Protein AF-0000000084750811 (afdb_homodimer)

Solvent-accessible surface area (backbone atoms only — not comparable to full-atom values): 17804 Å² total; per-residue (Å²): 134,50,64,32,38,51,96,90,38,80,40,72,39,48,54,46,79,74,42,84,57,62,50,62,72,68,43,60,33,30,31,42,80,72,42,81,44,75,41,81,66,41,96,40,40,32,35,38,38,32,30,53,59,82,83,44,79,67,36,59,61,52,48,53,55,49,52,56,48,47,69,74,40,68,76,34,37,36,36,38,37,30,52,51,59,30,69,59,37,34,60,56,48,70,76,52,82,58,84,49,54,48,48,36,14,40,51,35,72,39,59,56,44,48,74,47,21,40,44,30,66,86,68,41,30,32,49,40,33,36,37,29,33,38,55,82,32,27,66,78,44,76,48,76,39,45,46,66,88,54,70,77,61,58,66,61,50,49,57,53,53,74,74,101,134,49,63,32,38,51,96,90,36,79,40,73,40,46,54,47,78,73,43,84,58,64,50,62,71,68,44,62,33,32,31,44,80,70,41,80,43,76,41,82,67,40,96,41,38,32,38,39,39,33,31,52,59,81,83,45,78,67,37,60,60,52,48,52,53,49,51,56,50,48,70,74,38,68,77,35,37,36,36,39,36,32,53,51,58,28,69,59,37,33,60,57,48,72,78,53,84,56,84,48,54,49,50,39,16,40,53,34,72,40,58,57,44,49,75,48,22,40,44,30,67,86,68,40,30,32,50,39,34,37,36,29,32,37,56,82,31,26,66,79,45,74,47,75,40,45,44,67,89,54,70,78,61,58,66,62,49,50,56,52,53,73,73,103

pLDDT: mean 90.33, std 10.34, range [50.16, 98.75]

Foldseek 3Di:
DDWAADPNDTFDWDALVVPPCQFQQKDWWAFLVRDIDIDHFDPFKEKEWEAADCPDPCNVVVVVLVLVLCVVVVRYAYEYEKLDDSPRQNVNCVVPDRPSYGYIYPNPPCVRVVVSGQAGPVVSIGFGKMWIAGRRRGTPDIDGDRYNPDDYPSVVVSVVSVVD/DDWFADPNDTFDWDALVVPPCQFQQKDWWAFLVRDIDIDHFDPFKEKEWEAADCPDPCNVVVVVLVLVLCVVVVRYAYEYEKLDDSPRQNVNCVVPDRPSYGYIYPNVPCVRVVVSGQAGPVVSIGFTKMWIAGRRRGTDDIDGDRYNPDDYPSVVVSVVSVVD

InterPro domains:
  IPR036249 Thioredoxin-like superfamily [SSF52833] (1-156)

Nearest PDB structures (foldseek):
  1psq-assembly1_B  TM=8.790E-01  e=5.800E-12  Streptococcus pneumoniae
  2yzh-assembly1_D  TM=8.433E-01  e=5.800E-12  Aquifex aeolicus VF5
  2jsz-assembly1_A  TM=8.516E-01  e=7.906E-12  unclassified
  3p7x-assembly1_A  TM=8.384E-01  e=7.820E-11  Staphylococcus aureus subsp. aureus NCTC 8325
  4xih-assembly1_B-2  TM=7.742E-01  e=2.809E-08  Mycobacterium tuberculosis CCDC5079

Organism: Mycoplasma mobile (strain ATCC 43663 / 163K / NCTC 11711) (NCBI:txid267748)

Radius of gyration: 21.39 Å; Cα contacts (8 Å, |Δi|>4): 651; chains: 2; bounding box: 41×64×50 Å

Structure (mmCIF, N/CA/C/O backbone):
data_AF-0000000084750811-model_v1
#
loop_
_entity.id
_entity.type
_entity.pdbx_description
1 polymer Peroxiredoxin
#
loop_
_atom_site.group_PDB
_atom_site.id
_atom_site.type_symbol
_atom_site.label_atom_id
_atom_site.label_alt_id
_atom_site.label_comp_id
_atom_site.label_asym_id
_atom_site.label_entity_id
_atom_site.label_seq_id
_atom_site.pdbx_PDB_ins_code
_atom_site.Cartn_x
_atom_site.Cartn_y
_atom_site.Cartn_z
_atom_site.occupancy
_atom_site.B_iso_or_equiv
_atom_site.auth_seq_id
_atom_site.auth_comp_id
_atom_site.auth_asym_id
_atom_site.auth_atom_id
_atom_site.pdbx_PDB_model_num
ATOM 1 N N . MET A 1 1 ? 11.031 25.266 -10.445 1 54.16 1 MET A N 1
ATOM 2 C CA . MET A 1 1 ? 10.547 23.906 -10.164 1 54.16 1 MET A CA 1
ATOM 3 C C . MET A 1 1 ? 11.188 23.359 -8.891 1 54.16 1 MET A C 1
ATOM 5 O O . MET A 1 1 ? 12.406 23.438 -8.719 1 54.16 1 MET A O 1
ATOM 9 N N . ASN A 1 2 ? 10.398 23.078 -7.809 1 74.75 2 ASN A N 1
ATOM 10 C CA . ASN A 1 2 ? 10.977 22.625 -6.547 1 74.75 2 ASN A CA 1
ATOM 11 C C . ASN A 1 2 ? 11.25 21.125 -6.559 1 74.75 2 ASN A C 1
ATOM 13 O O . ASN A 1 2 ? 10.523 20.359 -7.203 1 74.75 2 ASN A O 1
ATOM 17 N N . GLN A 1 3 ? 12.484 20.891 -6.164 1 79.19 3 GLN A N 1
ATOM 18 C CA . GLN A 1 3 ? 12.891 19.484 -6.199 1 79.19 3 GLN A CA 1
ATOM 19 C C . GLN A 1 3 ? 13.203 18.969 -4.797 1 79.19 3 G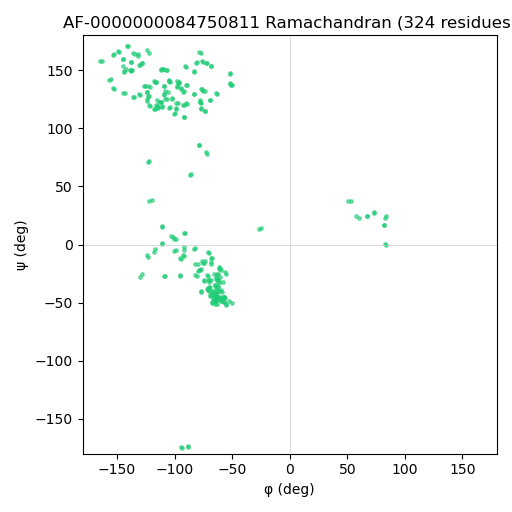LN A C 1
ATOM 21 O O . GLN A 1 3 ? 13.672 19.719 -3.941 1 79.19 3 GLN A O 1
ATOM 26 N N . VAL A 1 4 ? 12.75 17.688 -4.594 1 81.69 4 VAL A N 1
ATOM 27 C CA . VAL A 1 4 ? 13.148 16.969 -3.385 1 81.69 4 VAL A CA 1
ATOM 28 C C . VAL A 1 4 ? 14.117 15.844 -3.746 1 81.69 4 VAL A C 1
ATOM 30 O O . VAL A 1 4 ? 14.133 15.375 -4.887 1 81.69 4 VAL A O 1
ATOM 33 N N . ILE A 1 5 ? 14.938 15.562 -2.787 1 79.44 5 ILE A N 1
ATOM 34 C CA . ILE A 1 5 ? 15.906 14.492 -3.006 1 79.44 5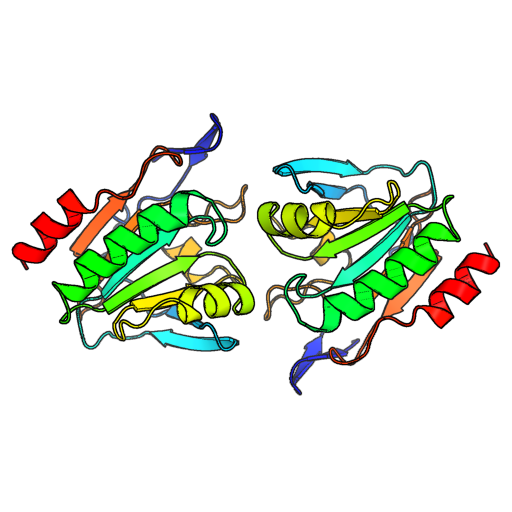 ILE A CA 1
ATOM 35 C C . ILE A 1 5 ? 15.469 13.242 -2.234 1 79.44 5 ILE A C 1
ATOM 37 O O . ILE A 1 5 ? 15.289 13.289 -1.016 1 79.44 5 ILE A O 1
ATOM 41 N N . LEU A 1 6 ? 15.227 12.242 -3.031 1 76 6 LEU A N 1
ATOM 42 C CA . LEU A 1 6 ? 14.891 10.953 -2.43 1 76 6 LEU A CA 1
ATOM 43 C C . LEU A 1 6 ? 15.844 9.867 -2.906 1 76 6 LEU A C 1
ATOM 45 O O . LEU A 1 6 ? 15.984 9.641 -4.113 1 76 6 LEU A O 1
ATOM 49 N N . PHE A 1 7 ? 16.516 9.18 -2.01 1 70.81 7 PHE A N 1
ATOM 50 C CA . PHE A 1 7 ? 17.469 8.133 -2.328 1 70.81 7 PHE A CA 1
ATOM 51 C C . PHE A 1 7 ? 18.516 8.641 -3.322 1 70.81 7 PHE A C 1
ATOM 53 O O . PHE A 1 7 ? 18.812 7.965 -4.316 1 70.81 7 PHE A O 1
ATOM 60 N N . GLY A 1 8 ? 18.906 9.859 -3.18 1 74.25 8 GLY A N 1
ATOM 61 C CA . GLY A 1 8 ? 19.969 10.43 -3.994 1 74.25 8 GLY A CA 1
ATOM 62 C C . GLY A 1 8 ? 19.484 10.945 -5.336 1 74.25 8 GLY A C 1
ATOM 63 O O . GLY A 1 8 ? 20.266 11.445 -6.141 1 74.25 8 GLY A O 1
ATOM 64 N N . LYS A 1 9 ? 18.203 10.789 -5.551 1 82.75 9 LYS A N 1
ATOM 65 C CA . LYS A 1 9 ? 17.625 11.266 -6.801 1 82.75 9 LYS A CA 1
ATOM 66 C C . LYS A 1 9 ? 16.688 12.445 -6.555 1 82.75 9 LYS A C 1
ATOM 68 O O . LYS A 1 9 ? 16.047 12.531 -5.508 1 82.75 9 LYS A O 1
ATOM 73 N N . GLU A 1 10 ? 16.609 13.336 -7.609 1 84.75 10 GLU A N 1
ATOM 74 C CA . GLU A 1 10 ? 15.758 14.523 -7.516 1 84.75 10 GLU A CA 1
ATOM 75 C C . GLU A 1 10 ? 14.383 14.258 -8.117 1 84.75 10 GLU A C 1
ATOM 77 O O . GLU A 1 10 ? 14.266 13.617 -9.156 1 84.75 10 GLU A O 1
ATOM 82 N N . TYR A 1 11 ? 13.43 14.672 -7.406 1 83 11 TYR A N 1
ATOM 83 C CA . TYR A 1 11 ? 12.055 14.594 -7.871 1 83 11 TYR A CA 1
ATOM 84 C C . TYR A 1 11 ? 11.375 15.953 -7.812 1 83 11 TYR A C 1
ATOM 86 O O . TYR A 1 11 ? 11.531 16.688 -6.836 1 83 11 TYR A O 1
ATOM 94 N N . ASP A 1 12 ? 10.664 16.188 -8.906 1 78.12 12 ASP A N 1
ATOM 95 C CA . ASP A 1 12 ? 9.922 17.453 -8.938 1 78.12 12 ASP A CA 1
ATOM 96 C C . ASP A 1 12 ? 8.664 17.359 -8.07 1 78.12 12 ASP A C 1
ATOM 98 O O . ASP A 1 12 ? 8.016 16.312 -8.008 1 78.12 12 ASP A O 1
ATOM 102 N N . PHE A 1 13 ? 8.508 18.391 -7.297 1 74.69 13 PHE A N 1
ATOM 103 C CA . PHE A 1 13 ? 7.234 18.516 -6.602 1 74.69 13 PHE A CA 1
ATOM 104 C C . PHE A 1 13 ? 6.637 19.891 -6.789 1 74.69 13 PHE A C 1
ATOM 106 O O . PHE A 1 13 ? 7.312 20.812 -7.262 1 74.69 13 PHE A O 1
ATOM 113 N N . VAL A 1 14 ? 5.359 19.938 -6.672 1 66.38 14 VAL A N 1
ATOM 114 C CA . VAL A 1 14 ? 4.684 21.234 -6.789 1 66.38 14 VAL A CA 1
ATOM 115 C C . VAL A 1 14 ? 4.59 21.891 -5.418 1 66.38 14 VAL A C 1
ATOM 117 O O . VAL A 1 14 ? 4.148 21.266 -4.449 1 66.38 14 VAL A O 1
ATOM 120 N N . ASN A 1 15 ? 5.137 23.016 -5.344 1 63.72 15 ASN A N 1
ATOM 121 C CA . ASN A 1 15 ? 5.078 23.812 -4.121 1 63.72 15 ASN A CA 1
ATOM 122 C C . ASN A 1 15 ? 3.697 24.422 -3.92 1 63.72 15 ASN A C 1
ATOM 124 O O . ASN A 1 15 ? 3.217 25.172 -4.773 1 63.72 15 ASN A O 1
ATOM 128 N N . LEU A 1 16 ? 3.066 24 -2.9 1 60.62 16 LEU A N 1
ATOM 129 C CA . LEU A 1 16 ? 1.718 24.484 -2.627 1 60.62 16 LEU A CA 1
ATOM 130 C C . LEU A 1 16 ? 1.706 26 -2.475 1 60.62 16 LEU A C 1
ATOM 132 O O . LEU A 1 16 ? 0.742 26.672 -2.871 1 60.62 16 LEU A O 1
ATOM 136 N N . PHE A 1 17 ? 2.652 26.469 -1.853 1 57.47 17 PHE A N 1
ATOM 137 C CA . PHE A 1 17 ? 2.672 27.906 -1.602 1 57.47 17 PHE A CA 1
ATOM 138 C C . PHE A 1 17 ? 3.027 28.672 -2.871 1 57.47 17 PHE A C 1
ATOM 140 O O . PHE A 1 17 ? 2.75 29.859 -2.979 1 57.47 17 PHE A O 1
ATOM 147 N N . ASP A 1 18 ? 3.764 28.031 -3.598 1 56.12 18 ASP A N 1
ATOM 148 C CA . ASP A 1 18 ? 4.047 28.797 -4.805 1 56.12 18 ASP A CA 1
ATOM 149 C C . ASP A 1 18 ? 2.781 29 -5.637 1 56.12 18 ASP A C 1
ATOM 151 O O . ASP A 1 18 ? 2.65 30 -6.34 1 56.12 18 ASP A O 1
ATOM 155 N N . GLN A 1 19 ? 2.072 27.859 -5.637 1 51.09 19 GLN A N 1
ATOM 156 C CA . GLN A 1 19 ? 0.904 28.109 -6.473 1 51.09 19 GLN A CA 1
ATOM 157 C C . GLN A 1 19 ? -0.122 28.969 -5.734 1 51.09 19 GLN A C 1
ATOM 159 O O . GLN A 1 19 ? -0.129 29.016 -4.504 1 51.09 19 GLN A O 1
ATOM 164 N N . ALA A 1 20 ? -0.611 29.984 -6.371 1 50.31 20 ALA A N 1
ATOM 165 C CA . ALA A 1 20 ? -1.764 30.844 -6.078 1 50.31 20 ALA A CA 1
ATOM 166 C C . ALA A 1 20 ? -2.799 30.094 -5.242 1 50.31 20 ALA A C 1
ATOM 168 O O . ALA A 1 20 ? -3.955 30.516 -5.156 1 50.31 20 ALA A O 1
ATOM 169 N N . ILE A 1 21 ? -2.439 28.922 -4.664 1 55.53 21 ILE A N 1
ATOM 170 C CA . ILE A 1 21 ? -3.516 28.25 -3.941 1 55.53 21 ILE A CA 1
ATOM 171 C C . ILE A 1 21 ? -3.814 29 -2.645 1 55.53 21 ILE A C 1
ATOM 173 O O . ILE A 1 21 ? -3.014 28.969 -1.706 1 55.53 21 ILE A O 1
ATOM 177 N N . LYS A 1 22 ? -4.551 30.062 -2.834 1 60.38 22 LYS A N 1
ATOM 178 C CA . LYS A 1 22 ? -4.992 30.891 -1.709 1 60.38 22 LYS A CA 1
ATOM 179 C C . LYS A 1 22 ? -5.855 30.078 -0.745 1 60.38 22 LYS A C 1
ATOM 181 O O . LYS A 1 22 ? -5.723 30.203 0.474 1 60.38 22 LYS A O 1
ATOM 186 N N . THR A 1 23 ? -6.559 29.172 -1.285 1 80.44 23 THR A N 1
ATOM 187 C CA . THR A 1 23 ? -7.496 28.406 -0.47 1 80.44 23 THR A CA 1
ATOM 188 C C . THR A 1 23 ? -7.539 26.953 -0.917 1 80.44 23 THR A C 1
ATOM 190 O O . THR A 1 23 ? -7.449 26.656 -2.111 1 80.44 23 THR A O 1
ATOM 193 N N . ILE A 1 24 ? -7.406 26.062 0.038 1 87.31 24 ILE A N 1
ATOM 194 C CA . ILE A 1 24 ? -7.57 24.625 -0.224 1 87.31 24 ILE A CA 1
ATOM 195 C C . ILE A 1 24 ? -9.039 24.328 -0.525 1 87.31 24 ILE A C 1
ATOM 197 O O . ILE A 1 24 ? -9.93 24.766 0.201 1 87.31 24 ILE A O 1
ATOM 201 N N . LYS A 1 25 ? -9.289 23.734 -1.639 1 89.31 25 LYS A N 1
ATOM 202 C CA . LYS A 1 25 ? -10.641 23.297 -1.949 1 89.31 25 LYS A CA 1
ATOM 203 C C . LYS A 1 25 ? -11.062 22.141 -1.04 1 89.31 25 LYS A C 1
ATOM 205 O O . LYS A 1 25 ? -10.211 21.406 -0.528 1 89.31 25 LYS A O 1
ATOM 210 N N . PRO A 1 26 ? -12.336 22.047 -0.866 1 93.44 26 PRO A N 1
ATOM 211 C CA . PRO A 1 26 ? -12.789 20.875 -0.112 1 93.44 26 PRO A CA 1
ATOM 212 C C . PRO A 1 26 ? -12.234 19.562 -0.667 1 93.44 26 PRO A C 1
ATOM 214 O O . PRO A 1 26 ? -12.07 19.422 -1.881 1 93.44 26 PRO A O 1
ATOM 217 N N . PHE A 1 27 ? -12.016 18.625 0.272 1 94.56 27 PHE A N 1
ATOM 218 C CA . PHE A 1 27 ? -11.398 17.359 -0.134 1 94.56 27 PHE A CA 1
ATOM 219 C C . PHE A 1 27 ? -11.883 16.219 0.743 1 94.56 27 PHE A C 1
ATOM 221 O O . PHE A 1 27 ? -12.562 16.438 1.749 1 94.56 27 PHE A O 1
ATOM 228 N N . THR A 1 28 ? -11.594 15.023 0.265 1 95.62 28 THR A N 1
ATOM 229 C CA . THR A 1 28 ? -11.977 13.805 0.976 1 95.62 28 THR A CA 1
ATOM 230 C C . THR A 1 28 ? -10.75 12.945 1.267 1 95.62 28 THR A C 1
ATOM 232 O O . THR A 1 28 ? -9.867 12.805 0.415 1 95.62 28 THR A O 1
ATOM 235 N N . LEU A 1 29 ? -10.695 12.422 2.48 1 97.12 29 LEU A N 1
ATOM 236 C CA . LEU A 1 29 ? -9.672 11.469 2.895 1 97.12 29 LEU A CA 1
ATOM 237 C C . LEU A 1 29 ? -10.297 10.188 3.428 1 97.12 29 LEU A C 1
ATOM 239 O O . LEU A 1 29 ? -11.508 10.125 3.633 1 97.12 29 LEU A O 1
ATOM 243 N N . ILE A 1 30 ? -9.453 9.188 3.582 1 96.25 30 ILE A N 1
ATOM 244 C CA . ILE A 1 30 ? -9.852 7.922 4.191 1 96.25 30 ILE A CA 1
ATOM 245 C C . ILE A 1 30 ? -9.227 7.801 5.582 1 96.25 30 ILE A C 1
ATOM 247 O O . ILE A 1 30 ? -8.047 8.102 5.77 1 96.25 30 ILE A O 1
ATOM 251 N N . ASP A 1 31 ? -10.086 7.426 6.551 1 97 31 ASP A N 1
ATOM 252 C CA . ASP A 1 31 ? -9.555 7.316 7.91 1 97 31 ASP A CA 1
ATOM 253 C C . ASP A 1 31 ? -9.141 5.883 8.219 1 97 31 ASP A C 1
ATOM 255 O O . ASP A 1 31 ? -9.109 5.027 7.332 1 97 31 ASP A O 1
ATOM 259 N N . SER A 1 32 ? -8.75 5.641 9.461 1 96.5 32 SER A N 1
ATOM 260 C CA . SER A 1 32 ? -8.188 4.367 9.898 1 96.5 32 SER A CA 1
ATOM 261 C C . SER A 1 32 ? -9.242 3.271 9.922 1 96.5 32 SER A C 1
ATOM 263 O O . SER A 1 32 ? -8.922 2.094 10.094 1 96.5 32 SER A O 1
ATOM 265 N N . LYS A 1 33 ? -10.508 3.629 9.711 1 94.25 33 LYS A N 1
ATOM 266 C CA . LYS A 1 33 ? -11.609 2.67 9.719 1 94.25 33 LYS A CA 1
ATOM 267 C C . LYS A 1 33 ? -12.188 2.477 8.32 1 94.25 33 LYS A C 1
ATOM 269 O O . LYS A 1 33 ? -13.32 2.029 8.172 1 94.25 33 LYS A O 1
ATOM 274 N N . PHE A 1 3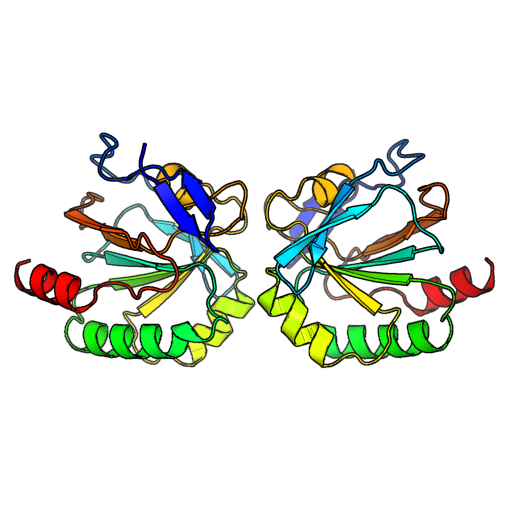4 ? -11.5 2.891 7.285 1 91.56 34 PHE A N 1
ATOM 275 C CA . PHE A 1 34 ? -11.898 2.771 5.887 1 91.56 34 PHE A CA 1
ATOM 276 C C . PHE A 1 34 ? -13.117 3.645 5.594 1 91.56 34 PHE A C 1
ATOM 278 O O . PHE A 1 34 ? -13.898 3.346 4.688 1 91.56 34 PHE A O 1
ATOM 285 N N . GLN A 1 35 ? -13.258 4.691 6.426 1 93.5 35 GLN A N 1
ATOM 286 C CA . GLN A 1 35 ? -14.344 5.629 6.172 1 93.5 35 GLN A CA 1
ATOM 287 C C . GLN A 1 35 ? -13.852 6.855 5.41 1 93.5 35 GLN A C 1
ATOM 289 O O . GLN A 1 35 ? -12.781 7.391 5.711 1 93.5 35 GLN A O 1
ATOM 294 N N . PHE A 1 36 ? -14.633 7.23 4.402 1 92.94 36 PHE A N 1
ATOM 295 C CA . PHE A 1 36 ? -14.367 8.469 3.684 1 92.94 36 PHE A CA 1
ATOM 296 C C . PHE A 1 36 ? -14.836 9.672 4.492 1 92.94 36 PHE A C 1
ATOM 298 O O . PHE A 1 36 ? -15.984 9.727 4.934 1 92.94 36 PHE A O 1
ATOM 305 N N . LYS A 1 37 ? -13.922 10.562 4.777 1 95.19 37 LYS A N 1
ATOM 306 C CA . LYS A 1 37 ? -14.211 11.805 5.488 1 95.19 37 LYS A CA 1
ATOM 307 C C . LYS A 1 37 ? -14 13.016 4.586 1 95.19 37 LYS A C 1
ATOM 309 O O . LYS A 1 37 ? -12.922 13.195 4.016 1 95.19 37 LYS A O 1
ATOM 314 N N . SER A 1 38 ? -15.062 13.75 4.473 1 95 38 SER A N 1
ATOM 315 C CA . SER A 1 38 ? -14.977 14.977 3.688 1 95 38 SER A CA 1
ATOM 316 C C . SER A 1 38 ? -14.711 16.188 4.578 1 95 38 SER A C 1
ATOM 318 O O . SER A 1 38 ? -15.281 16.297 5.664 1 95 38 SER A O 1
ATOM 320 N N . PHE A 1 39 ? -13.883 17.031 4.07 1 94.31 39 PHE A N 1
ATOM 321 C CA . PHE A 1 39 ? -13.539 18.266 4.781 1 94.31 39 PHE A CA 1
ATOM 322 C C . PHE A 1 39 ? -13.875 19.484 3.939 1 94.31 39 PHE A C 1
ATOM 324 O O . PHE A 1 39 ? -13.383 19.625 2.818 1 94.31 39 PHE A O 1
ATOM 331 N N . SER A 1 40 ? -14.75 20.266 4.508 1 91.12 40 SER A N 1
ATOM 332 C CA . SER A 1 40 ? -15.102 21.516 3.85 1 91.12 40 SER A CA 1
ATOM 333 C C . SER A 1 40 ? -14.844 22.703 4.762 1 91.12 40 SER A C 1
ATOM 335 O O . SER A 1 40 ? -15 23.859 4.344 1 91.12 40 SER A O 1
ATOM 337 N N . SER A 1 41 ? -14.586 22.391 5.945 1 84.06 41 SER A N 1
ATOM 338 C CA . SER A 1 41 ? -14.172 23.359 6.953 1 84.06 41 SER A CA 1
ATOM 339 C C . SER A 1 41 ? -13.531 22.672 8.156 1 84.06 41 SER A C 1
ATOM 341 O O . SER A 1 41 ? -13.68 21.469 8.336 1 84.06 41 SER A O 1
ATOM 343 N N . PHE A 1 42 ? -12.812 23.406 8.789 1 89.38 42 PHE A N 1
ATOM 344 C CA . PHE A 1 42 ? -12.266 22.922 10.055 1 89.38 42 PHE A CA 1
ATOM 345 C C . PHE A 1 42 ? -12.75 23.797 11.211 1 89.38 42 PHE A C 1
ATOM 347 O O . PHE A 1 42 ? -12.883 25.016 11.07 1 89.38 42 PHE A O 1
ATOM 354 N N . GLU A 1 43 ? -13.047 23.109 12.289 1 88.44 43 GLU A N 1
ATOM 355 C CA . GLU A 1 43 ? -13.414 23.859 13.492 1 88.44 43 GLU A CA 1
ATOM 356 C C . GLU A 1 43 ? -12.203 24.594 14.078 1 88.44 43 GLU A C 1
ATOM 358 O O . GLU A 1 43 ? -12.344 25.672 14.648 1 88.44 43 GLU A O 1
ATOM 363 N N . LYS A 1 44 ? -11.078 24 14.016 1 93.81 44 LYS A N 1
ATOM 364 C CA . LYS A 1 44 ? -9.812 24.547 14.5 1 93.81 44 LYS A CA 1
ATOM 365 C C . LYS A 1 44 ? -8.742 24.469 13.414 1 93.81 44 LYS A C 1
ATOM 367 O O . LYS A 1 44 ? -8.883 23.734 12.438 1 93.81 44 LYS A O 1
ATOM 372 N N . LYS A 1 45 ? -7.762 25.406 13.625 1 97.06 45 LYS A N 1
ATOM 373 C CA . LYS A 1 45 ? -6.602 25.281 12.742 1 97.06 45 LYS A CA 1
ATOM 374 C C . LYS A 1 45 ? -6.051 23.859 12.758 1 97.06 45 LYS A C 1
ATOM 376 O O . LYS A 1 45 ? -5.969 23.219 13.812 1 97.06 45 LYS A O 1
ATOM 381 N N . THR A 1 46 ? -5.715 23.453 11.578 1 97.62 46 THR A N 1
ATOM 382 C CA . THR A 1 46 ? -5.305 22.062 11.43 1 97.62 46 THR A CA 1
ATOM 383 C C . THR A 1 46 ? -3.902 21.969 10.828 1 97.62 46 THR A C 1
ATOM 385 O O . THR A 1 46 ? -3.615 22.609 9.812 1 97.62 46 THR A O 1
ATOM 388 N N . ILE A 1 47 ? -3.084 21.219 11.531 1 98.19 47 ILE A N 1
ATOM 389 C CA . ILE A 1 47 ? -1.71 20.969 11.102 1 98.19 47 ILE A CA 1
ATOM 390 C C . ILE A 1 47 ? -1.626 19.625 10.375 1 98.19 47 ILE A C 1
ATOM 392 O O . ILE A 1 47 ? -1.963 18.578 10.93 1 98.19 47 ILE A O 1
ATOM 396 N N . PHE A 1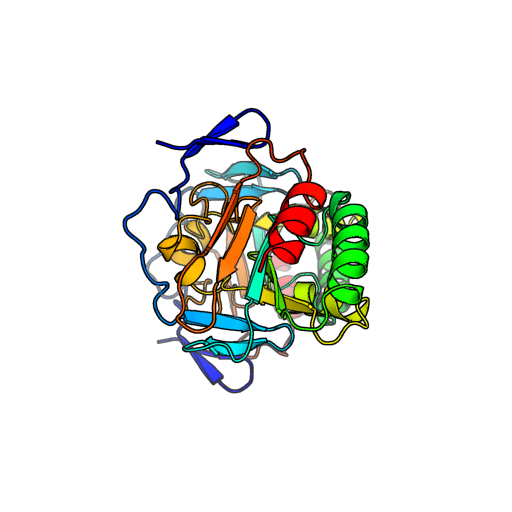 48 ? -1.169 19.703 9.141 1 97.12 48 PHE A N 1
ATOM 397 C CA . PHE A 1 48 ? -0.923 18.5 8.352 1 97.12 48 PHE A CA 1
ATOM 398 C C . PHE A 1 48 ? 0.565 18.172 8.312 1 97.12 48 PHE A C 1
ATOM 400 O O . PHE A 1 48 ? 1.386 19.047 7.984 1 97.12 48 PHE A O 1
ATOM 407 N N . LEU A 1 49 ? 0.848 17 8.703 1 98 49 LEU A N 1
ATOM 408 C CA . LEU A 1 49 ? 2.191 16.453 8.562 1 98 49 LEU A CA 1
ATOM 409 C C . LEU A 1 49 ? 2.186 15.234 7.633 1 98 49 LEU A C 1
ATOM 411 O O . LEU A 1 49 ? 1.502 14.25 7.902 1 98 49 LEU A O 1
ATOM 415 N N . THR A 1 50 ? 2.887 15.328 6.492 1 95.81 50 THR A N 1
ATOM 416 C CA . THR A 1 50 ? 2.898 14.258 5.504 1 95.81 50 THR A CA 1
ATOM 417 C C . THR A 1 50 ? 4.219 13.5 5.547 1 95.81 50 THR A C 1
ATOM 419 O O . THR A 1 50 ? 5.273 14.086 5.801 1 95.81 50 THR A O 1
ATOM 422 N N . LEU A 1 51 ? 4.105 12.219 5.383 1 95 51 LEU A N 1
ATOM 423 C CA . LEU A 1 51 ? 5.25 11.312 5.383 1 95 51 LEU A CA 1
ATOM 424 C C . LEU A 1 51 ? 5.113 10.266 4.285 1 95 51 LEU A C 1
ATOM 426 O O . LEU A 1 51 ? 4.004 9.969 3.84 1 95 51 LEU A O 1
ATOM 430 N N . PRO A 1 52 ? 6.27 9.719 3.896 1 93.44 52 PRO A N 1
ATOM 431 C CA . PRO A 1 52 ? 6.168 8.633 2.916 1 93.44 52 PRO A CA 1
ATOM 432 C C . PRO A 1 52 ? 5.516 7.379 3.488 1 93.44 52 PRO A C 1
ATOM 434 O O . PRO A 1 52 ? 4.617 6.809 2.865 1 93.44 52 PRO A O 1
ATOM 437 N N . PHE A 1 53 ? 6.016 6.961 4.648 1 93.81 53 PHE A N 1
ATOM 438 C CA . PHE A 1 53 ? 5.547 5.703 5.211 1 93.81 53 PHE A CA 1
ATOM 439 C C . PHE A 1 53 ? 5.469 5.785 6.73 1 93.81 53 PHE A C 1
ATOM 441 O O . PHE A 1 53 ? 6.34 6.383 7.371 1 93.81 53 PHE A O 1
ATOM 448 N N . LEU A 1 54 ? 4.508 5.012 7.301 1 95.62 54 LEU A N 1
ATOM 449 C CA . LEU A 1 54 ? 4.352 4.965 8.75 1 95.62 54 LEU A CA 1
ATOM 450 C C . LEU A 1 54 ? 5.148 3.811 9.344 1 95.62 54 LEU A C 1
ATOM 452 O O . LEU A 1 54 ? 5.34 3.748 10.562 1 95.62 54 LEU A O 1
ATOM 456 N N . GLN A 1 55 ? 5.672 2.969 8.516 1 90.62 55 GLN A N 1
ATOM 457 C CA . GLN A 1 55 ? 6.379 1.815 9.062 1 90.62 55 GLN A CA 1
ATOM 458 C C . GLN A 1 55 ? 7.891 2.006 8.977 1 90.62 55 GLN A C 1
ATOM 460 O O . GLN A 1 55 ? 8.656 1.077 9.242 1 90.62 55 GLN A O 1
ATOM 465 N N . ALA A 1 56 ? 8.258 3.098 8.609 1 91 56 ALA A N 1
ATOM 466 C CA . ALA A 1 56 ? 9.695 3.365 8.531 1 91 56 ALA A CA 1
ATOM 467 C C . ALA A 1 56 ? 10.281 3.586 9.922 1 91 56 ALA A C 1
ATOM 469 O O . ALA A 1 56 ? 9.578 3.98 10.852 1 91 56 ALA A O 1
ATOM 470 N N . ASN A 1 57 ? 11.539 3.393 10.062 1 90.5 57 ASN A N 1
ATOM 471 C CA . ASN A 1 57 ? 12.219 3.502 11.352 1 90.5 57 ASN A CA 1
ATOM 472 C C . ASN A 1 57 ? 12.172 4.93 11.891 1 90.5 57 ASN A C 1
ATOM 474 O O . ASN A 1 57 ? 12.07 5.137 13.102 1 90.5 57 ASN A O 1
ATOM 478 N N . TYR A 1 58 ? 12.227 5.938 11.078 1 91.81 58 TYR A N 1
ATOM 479 C CA . TYR A 1 58 ? 12.273 7.328 11.516 1 91.81 58 TYR A CA 1
ATOM 480 C C . TYR A 1 58 ? 10.953 7.742 12.156 1 91.81 58 TYR A C 1
ATOM 482 O O . TYR A 1 58 ? 10.875 8.781 12.805 1 91.81 58 TYR A O 1
ATOM 490 N N . VAL A 1 59 ? 9.969 6.941 12.023 1 95.75 59 VAL A N 1
ATOM 491 C CA . VAL A 1 59 ? 8.625 7.332 12.438 1 95.75 59 VAL A CA 1
ATOM 492 C C . VAL A 1 59 ? 8.539 7.375 13.961 1 95.75 59 VAL A C 1
ATOM 494 O O . VAL A 1 59 ? 7.742 8.125 14.523 1 95.75 59 VAL A O 1
ATOM 497 N N . ASP A 1 60 ? 9.414 6.559 14.625 1 95.31 60 ASP A N 1
ATOM 498 C CA . ASP A 1 60 ? 9.414 6.613 16.078 1 95.31 60 ASP A CA 1
ATOM 499 C C . ASP A 1 60 ? 9.766 8.016 16.578 1 95.31 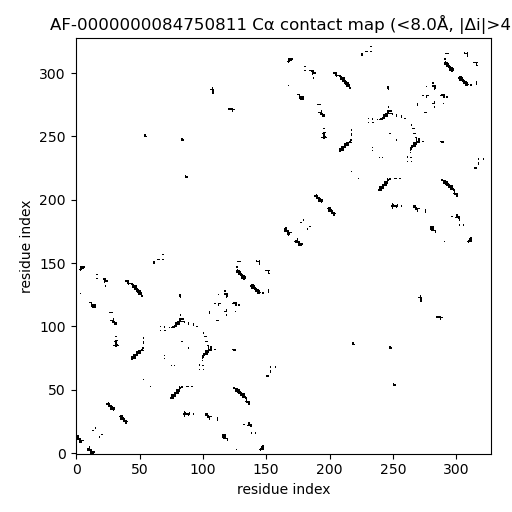60 ASP A C 1
ATOM 501 O O . ASP A 1 60 ? 9.07 8.562 17.438 1 95.31 60 ASP A O 1
ATOM 505 N N . PHE A 1 61 ? 10.797 8.562 16.031 1 95.81 61 PHE A N 1
ATOM 506 C CA . PHE A 1 61 ? 11.211 9.906 16.406 1 95.81 61 PHE A CA 1
ATOM 507 C C . PHE A 1 61 ? 10.172 10.938 15.977 1 95.81 61 PHE A C 1
ATOM 509 O O . PHE A 1 61 ? 9.828 11.836 16.734 1 95.81 61 PHE A O 1
ATOM 516 N N . PHE A 1 62 ? 9.68 10.812 14.812 1 97.56 62 PHE A N 1
ATOM 517 C CA . PHE A 1 62 ? 8.602 11.656 14.305 1 97.56 62 PHE A CA 1
ATOM 518 C C . PHE A 1 62 ? 7.422 11.656 15.273 1 97.56 62 PHE A C 1
ATOM 520 O O . PHE A 1 62 ? 6.93 12.719 15.656 1 97.56 62 PHE A O 1
ATOM 527 N N . THR A 1 63 ? 7.016 10.484 15.688 1 98.44 63 THR A N 1
ATOM 528 C CA . THR A 1 63 ? 5.844 10.32 16.547 1 98.44 63 THR A CA 1
ATOM 529 C C . THR A 1 63 ? 6.086 10.93 17.922 1 98.44 63 THR A C 1
ATOM 531 O O . THR A 1 63 ? 5.211 11.602 18.469 1 98.44 63 THR A O 1
ATOM 534 N N . LYS A 1 64 ? 7.211 10.703 18.438 1 98.12 64 LYS A N 1
ATOM 535 C CA . LYS A 1 64 ? 7.562 11.281 19.734 1 98.12 64 LYS A CA 1
ATOM 536 C C . LYS A 1 64 ? 7.445 12.805 19.703 1 98.12 64 LYS A C 1
ATOM 538 O O . LYS A 1 64 ? 6.816 13.398 20.594 1 98.12 64 LYS A O 1
ATOM 543 N N . ASN A 1 65 ? 8.023 13.445 18.703 1 98.25 65 ASN A N 1
ATOM 544 C CA . ASN A 1 65 ? 7.973 14.898 18.578 1 98.25 65 ASN A CA 1
ATOM 545 C C . ASN A 1 65 ? 6.547 15.391 18.344 1 98.25 65 ASN A C 1
ATOM 547 O O . ASN A 1 65 ? 6.137 16.406 18.906 1 98.25 65 ASN A O 1
ATOM 551 N N . LEU A 1 66 ? 5.844 14.695 17.531 1 98.75 66 LEU A N 1
ATOM 552 C CA . LEU A 1 66 ? 4.457 15.039 17.25 1 98.75 66 LEU A CA 1
ATOM 553 C C . LEU A 1 66 ? 3.621 15.023 18.531 1 98.75 66 LEU A C 1
ATOM 555 O O . LEU A 1 66 ? 2.85 15.945 18.781 1 98.75 66 LEU A O 1
ATOM 559 N N . LEU A 1 67 ? 3.793 13.969 19.281 1 98.56 67 LEU A N 1
ATOM 560 C CA . LEU A 1 67 ? 2.979 13.82 20.469 1 98.56 67 LEU A CA 1
ATOM 561 C C . LEU A 1 67 ? 3.346 14.867 21.516 1 98.56 67 LEU A C 1
ATOM 563 O O . LEU A 1 67 ? 2.473 15.398 22.203 1 98.56 67 LEU A O 1
ATOM 567 N N . LYS A 1 68 ? 4.605 15.125 21.656 1 98.31 68 LYS A N 1
ATOM 568 C CA . LYS A 1 68 ? 5.012 16.234 22.531 1 98.31 68 LYS A CA 1
ATOM 569 C C . LYS A 1 68 ? 4.336 17.531 22.109 1 98.31 68 LYS A C 1
ATOM 571 O O . LYS A 1 68 ? 3.725 18.219 22.938 1 98.31 68 LYS A O 1
ATOM 576 N N . LEU A 1 69 ? 4.426 17.859 20.875 1 98.62 69 LEU A N 1
ATOM 577 C CA . LEU A 1 69 ? 3.873 19.109 20.375 1 98.62 69 LEU A CA 1
ATOM 578 C C . LEU A 1 69 ? 2.355 19.141 20.516 1 98.62 69 LEU A C 1
ATOM 580 O O . LEU A 1 69 ? 1.783 20.141 20.922 1 98.62 69 LEU A O 1
ATOM 584 N N . SER A 1 70 ? 1.729 18.047 20.141 1 98.44 70 SER A N 1
ATOM 585 C CA . SER A 1 70 ? 0.271 17.984 20.156 1 98.44 70 SER A CA 1
ATOM 586 C C . SER A 1 70 ? -0.265 18.109 21.578 1 98.44 70 SER A C 1
ATOM 588 O O . SER A 1 70 ? -1.397 18.562 21.781 1 98.44 70 SER A O 1
ATOM 590 N N . SER A 1 71 ? 0.498 17.656 22.562 1 98.25 71 SER A N 1
ATOM 591 C CA . SER A 1 71 ? 0.1 17.797 23.953 1 98.25 71 SER A CA 1
ATOM 592 C C . SER A 1 71 ? 0.177 19.266 24.406 1 98.25 71 SER A C 1
ATOM 594 O O . SER A 1 71 ? -0.583 19.688 25.281 1 98.25 71 SER A O 1
ATOM 596 N N . GLU A 1 72 ? 1.065 19.969 23.875 1 98 72 GLU A N 1
ATOM 597 C CA . GLU A 1 72 ? 1.253 21.375 24.219 1 98 72 GLU A CA 1
ATOM 598 C C . GLU A 1 72 ? 0.251 22.266 23.484 1 98 72 GLU A C 1
ATOM 600 O O . GLU A 1 72 ? -0.109 23.328 23.969 1 98 72 GLU A O 1
ATOM 605 N N . PHE A 1 73 ? -0.209 21.828 22.344 1 98.31 73 PHE A N 1
ATOM 606 C CA . PHE A 1 73 ? -1.093 22.625 21.516 1 98.31 73 PHE A CA 1
ATOM 607 C C . PHE A 1 73 ? -2.4 21.891 21.25 1 98.31 73 PHE A C 1
ATOM 609 O O . PHE A 1 73 ? -2.734 21.609 20.094 1 98.31 73 PHE A O 1
ATOM 616 N N . MET A 1 74 ? -3.193 21.797 22.219 1 97.06 74 MET A N 1
ATOM 617 C CA . MET A 1 74 ? -4.418 21 22.172 1 97.06 74 MET A CA 1
ATOM 618 C C . MET A 1 74 ? -5.5 21.703 21.375 1 97.06 74 MET A C 1
ATOM 620 O O . MET A 1 74 ? -6.48 21.078 20.953 1 97.06 74 MET A O 1
ATOM 624 N N . ASN A 1 75 ? -5.316 22.984 21.094 1 96.75 75 ASN A N 1
ATOM 625 C CA . ASN A 1 75 ? -6.305 23.75 20.359 1 96.75 75 ASN A CA 1
ATOM 626 C C . ASN A 1 75 ? -6.156 23.547 18.844 1 96.75 75 ASN A C 1
ATOM 628 O O . ASN A 1 75 ? -6.945 24.078 18.062 1 96.75 75 ASN A O 1
ATOM 632 N N . PHE A 1 76 ? -5.195 22.828 18.406 1 98.25 76 PHE A N 1
ATOM 633 C CA . PHE A 1 76 ? -4.977 22.484 17 1 98.25 76 PHE A CA 1
ATOM 634 C C . PHE A 1 76 ? -5.309 21.016 16.75 1 98.25 76 PHE A C 1
ATOM 636 O O . PHE A 1 76 ? -5.211 20.188 17.656 1 98.25 76 PHE A O 1
ATOM 643 N N . ASN A 1 77 ? -5.73 20.766 15.539 1 98.06 77 ASN A N 1
ATOM 644 C CA . ASN A 1 77 ? -5.75 19.391 15.055 1 98.06 77 ASN A CA 1
ATOM 645 C C . ASN A 1 77 ? -4.43 19.016 14.383 1 98.06 77 ASN A C 1
ATOM 647 O O . ASN A 1 77 ? -3.846 19.828 13.664 1 98.06 77 ASN A O 1
ATOM 651 N N . PHE A 1 78 ? -3.979 17.859 14.672 1 98.62 78 PHE A N 1
ATOM 652 C CA . PHE A 1 78 ? -2.814 17.297 13.992 1 98.62 78 PHE A CA 1
ATOM 653 C C . PHE A 1 78 ? -3.219 16.125 13.109 1 98.62 78 PHE A C 1
ATOM 655 O O . PHE A 1 78 ? -3.74 15.117 13.602 1 98.62 78 PHE A O 1
ATOM 662 N N . VAL A 1 79 ? -2.957 16.297 11.844 1 98.25 79 VAL A N 1
ATOM 663 C CA . VAL A 1 79 ? -3.291 15.266 10.859 1 98.25 79 VAL A CA 1
ATOM 664 C C . VAL A 1 79 ? -2.014 14.695 10.25 1 98.25 79 VAL A C 1
ATOM 666 O O . VAL A 1 79 ? -1.228 15.43 9.648 1 98.25 79 VAL A O 1
ATOM 669 N N . VAL A 1 80 ? -1.807 13.43 10.453 1 98.62 80 VAL A N 1
ATOM 670 C CA . VAL A 1 80 ? -0.722 12.727 9.781 1 98.62 80 VAL A CA 1
ATOM 671 C C . VAL A 1 80 ? -1.239 12.109 8.484 1 98.62 80 VAL A C 1
ATOM 673 O O . VAL A 1 80 ? -2.18 11.312 8.5 1 98.62 80 VAL A O 1
ATOM 676 N N . LEU A 1 81 ? -0.657 12.516 7.367 1 97.62 81 LEU A N 1
ATOM 677 C CA . LEU A 1 81 ? -1.097 12.078 6.043 1 97.62 81 LEU A CA 1
ATOM 678 C C . LEU A 1 81 ? -0.047 11.188 5.391 1 97.62 81 LEU A C 1
ATOM 680 O O . LEU A 1 81 ? 1.121 11.57 5.285 1 97.62 81 LEU A O 1
ATOM 684 N N . VAL A 1 82 ? -0.464 9.992 5.043 1 97 82 VAL A N 1
ATOM 685 C CA . VAL A 1 82 ? 0.383 9.031 4.344 1 97 82 VAL A CA 1
ATOM 686 C C . VAL A 1 82 ? -0.415 8.344 3.24 1 97 82 VAL A C 1
ATOM 688 O O . VAL A 1 82 ? -1.639 8.219 3.334 1 97 82 VAL A O 1
ATOM 691 N N . ASN A 1 83 ? 0.315 7.973 2.172 1 94.75 83 ASN A N 1
ATOM 692 C CA . ASN A 1 83 ? -0.339 7.219 1.104 1 94.75 83 ASN A CA 1
ATOM 693 C C . ASN A 1 83 ? -0.337 5.723 1.392 1 94.75 83 ASN A C 1
ATOM 695 O O . ASN A 1 83 ? 0.181 4.934 0.597 1 94.75 83 ASN A O 1
ATOM 699 N N . GLU A 1 84 ? -0.96 5.34 2.48 1 95.12 84 GLU A N 1
ATOM 700 C CA . GLU A 1 84 ? -1.027 3.953 2.928 1 95.12 84 GLU A CA 1
ATOM 701 C C . GLU A 1 84 ? -2.455 3.561 3.299 1 95.12 84 GLU A C 1
ATOM 703 O O . GLU A 1 84 ? -3.311 4.426 3.496 1 95.12 84 GLU A O 1
ATOM 708 N N . ASN A 1 85 ? -2.746 2.289 3.418 1 93.69 85 ASN A N 1
ATOM 709 C CA . ASN A 1 85 ? -4.109 1.809 3.631 1 93.69 85 ASN A CA 1
ATOM 710 C C . ASN A 1 85 ? -4.535 1.963 5.086 1 93.69 85 ASN A C 1
ATOM 712 O O . ASN A 1 85 ? -3.695 2.135 5.969 1 93.69 85 ASN A O 1
ATOM 716 N N . PRO A 1 86 ? -5.789 1.855 5.375 1 94.62 86 PRO A N 1
ATOM 717 C CA . PRO A 1 86 ? -6.336 2.135 6.703 1 94.62 86 PRO A CA 1
ATOM 718 C C . PRO A 1 86 ? -5.84 1.154 7.762 1 94.62 86 PRO A C 1
ATOM 720 O O . PRO A 1 86 ? -5.816 1.482 8.953 1 94.62 86 PRO A O 1
ATOM 723 N N . LEU A 1 87 ? -5.465 -0.045 7.363 1 94.31 87 LEU A N 1
ATOM 724 C CA . LEU A 1 87 ? -4.938 -0.985 8.344 1 94.31 87 LEU A CA 1
ATOM 725 C C . LEU A 1 87 ? -3.654 -0.451 8.977 1 94.31 87 LEU A C 1
ATOM 727 O O . LEU A 1 87 ? -3.445 -0.593 10.18 1 94.31 87 LEU A O 1
ATOM 731 N N . ILE A 1 88 ? -2.865 0.141 8.133 1 95.25 88 ILE A N 1
ATOM 732 C CA . ILE A 1 88 ? -1.61 0.715 8.609 1 95.25 88 ILE A CA 1
ATOM 733 C C . ILE A 1 88 ? -1.898 1.929 9.492 1 95.25 88 ILE A C 1
ATOM 735 O O . ILE A 1 88 ? -1.288 2.094 10.547 1 95.25 88 ILE A O 1
ATOM 739 N N . LEU A 1 89 ? -2.811 2.766 9.062 1 97.25 89 LEU A N 1
ATOM 740 C CA . LEU A 1 89 ? -3.217 3.92 9.852 1 97.25 89 LEU A CA 1
ATOM 741 C C . LEU A 1 89 ? -3.713 3.484 11.227 1 97.25 89 LEU A C 1
ATOM 743 O O . LEU A 1 89 ? -3.344 4.078 12.242 1 97.25 89 LEU A O 1
ATOM 747 N N . ASN A 1 90 ? -4.535 2.461 11.195 1 97 90 ASN A N 1
ATOM 748 C CA . ASN A 1 90 ? -5.129 1.958 12.43 1 97 90 ASN A CA 1
ATOM 749 C C . ASN A 1 90 ? -4.066 1.44 13.398 1 97 90 ASN A C 1
ATOM 751 O O . ASN A 1 90 ? -4.133 1.704 14.602 1 97 90 ASN A O 1
ATOM 755 N N . LYS A 1 91 ? -3.17 0.722 12.914 1 95.38 91 LYS A N 1
ATOM 756 C CA . LYS A 1 91 ? -2.086 0.207 13.742 1 95.38 91 LYS A CA 1
ATOM 757 C C . LYS A 1 91 ? -1.299 1.345 14.391 1 95.38 91 LYS A C 1
ATOM 759 O O . LYS A 1 91 ? -0.998 1.299 15.578 1 95.38 91 LYS A O 1
ATOM 764 N N . TRP A 1 92 ? -0.955 2.311 13.617 1 97.44 92 TRP A N 1
ATOM 765 C CA . TRP A 1 92 ? -0.208 3.449 14.148 1 97.44 92 TRP A CA 1
ATOM 766 C C . TRP A 1 92 ? -1.043 4.227 15.156 1 97.44 92 TRP A C 1
ATOM 768 O O . TRP A 1 92 ? -0.562 4.555 16.25 1 97.44 92 TRP A O 1
ATOM 778 N N . GLU A 1 93 ? -2.291 4.527 14.82 1 97.69 93 GLU A N 1
ATOM 779 C CA . GLU A 1 93 ? -3.16 5.324 15.68 1 97.69 93 GLU A CA 1
ATOM 780 C C . GLU A 1 93 ? -3.428 4.617 17 1 97.69 93 GLU A C 1
ATOM 782 O O . GLU A 1 93 ? -3.697 5.266 18.016 1 97.69 93 GLU A O 1
ATOM 787 N N . SER A 1 94 ? -3.426 3.328 16.938 1 96.94 94 SER A N 1
ATOM 788 C CA . SER A 1 94 ? -3.715 2.555 18.141 1 96.94 94 SER A CA 1
ATOM 789 C C . SER A 1 94 ? -2.68 2.82 19.234 1 96.94 94 SER A C 1
ATOM 791 O O . SER A 1 94 ? -2.934 2.57 20.406 1 96.94 94 SER A O 1
ATOM 793 N N . LEU A 1 95 ? -1.522 3.328 18.875 1 95.5 95 LEU A N 1
ATOM 794 C CA . LEU A 1 95 ? -0.45 3.623 19.812 1 95.5 95 LEU A CA 1
ATOM 795 C C . LEU A 1 95 ? -0.542 5.062 20.312 1 95.5 95 LEU A C 1
ATOM 797 O O . LEU A 1 95 ? 0.267 5.492 21.141 1 95.5 95 LEU A O 1
ATOM 801 N N . ILE A 1 96 ? -1.464 5.832 19.797 1 97.44 96 ILE A N 1
ATOM 802 C CA . ILE A 1 96 ? -1.603 7.258 20.062 1 97.44 96 ILE A CA 1
ATOM 803 C C . ILE A 1 96 ? -2.807 7.504 20.969 1 97.44 96 ILE A C 1
ATOM 805 O O . ILE A 1 96 ? -3.934 7.137 20.625 1 97.44 96 ILE A O 1
ATOM 809 N N . GLU A 1 97 ? -2.629 8.141 22.031 1 96.56 97 GLU A N 1
ATOM 810 C CA . GLU A 1 97 ? -3.699 8.43 22.984 1 96.56 97 GLU A CA 1
ATOM 811 C C . GLU A 1 97 ? -4.301 9.812 22.75 1 96.56 97 GLU A C 1
ATOM 813 O O . GLU A 1 97 ? -5.43 10.078 23.156 1 96.56 97 GLU A O 1
ATOM 818 N N . GLN A 1 98 ? -3.549 10.719 22.203 1 97.56 98 GLN A N 1
ATOM 819 C CA . GLN A 1 98 ? -3.996 12.086 21.984 1 97.56 98 GLN A CA 1
ATOM 820 C C . GLN A 1 98 ? -5.184 12.133 21.016 1 97.56 98 GLN A C 1
ATOM 822 O O . GLN A 1 98 ? -5.117 11.602 19.906 1 97.56 98 GLN A O 1
ATOM 827 N N . LYS A 1 99 ? -6.16 12.805 21.422 1 96.56 99 LYS A N 1
ATOM 828 C CA . LYS A 1 99 ? -7.402 12.852 20.656 1 96.56 99 LYS A CA 1
ATOM 829 C C . LYS A 1 99 ? -7.285 13.82 19.484 1 96.56 99 LYS A C 1
ATOM 831 O O . LYS A 1 99 ? -8.055 13.734 18.531 1 96.56 99 LYS A O 1
ATOM 836 N N . ASN A 1 100 ? -6.391 14.742 19.547 1 98 100 ASN A N 1
ATOM 837 C CA . ASN A 1 100 ? -6.242 15.742 18.484 1 98 100 ASN A CA 1
ATOM 838 C C . ASN A 1 100 ? -5.223 15.297 17.438 1 98 100 ASN A C 1
ATOM 840 O O . ASN A 1 100 ? -4.75 16.109 16.641 1 98 100 ASN A O 1
ATOM 844 N N . VAL A 1 101 ? -4.785 14.031 17.516 1 98.62 101 VAL A N 1
ATOM 845 C CA . VAL A 1 101 ? -3.883 13.453 16.531 1 98.62 101 VAL A CA 1
ATOM 846 C C . VAL A 1 101 ? -4.582 12.312 15.797 1 98.62 101 VAL A C 1
ATOM 848 O O . VAL A 1 101 ? -5.008 11.336 16.422 1 98.62 101 VAL A O 1
ATOM 851 N N . ARG A 1 102 ? -4.703 12.453 14.445 1 98.19 102 ARG A N 1
ATOM 852 C CA . ARG A 1 102 ? -5.316 11.422 13.625 1 98.19 102 ARG A CA 1
ATOM 853 C C . ARG A 1 102 ? -4.543 11.227 12.32 1 98.19 102 ARG A C 1
ATOM 855 O O . ARG A 1 102 ? -3.902 12.156 11.828 1 98.19 102 ARG A O 1
ATOM 862 N N . ALA A 1 103 ? -4.586 10.047 11.828 1 98.38 103 ALA A N 1
ATOM 863 C CA . ALA A 1 103 ? -3.971 9.734 10.539 1 98.38 103 ALA A CA 1
ATOM 864 C C . ALA A 1 103 ? -5.027 9.594 9.445 1 98.38 103 ALA A C 1
ATOM 866 O O . ALA A 1 103 ? -6.121 9.078 9.703 1 98.38 103 ALA A O 1
ATOM 867 N N . PHE A 1 104 ? -4.742 10.109 8.273 1 98.19 104 PHE A N 1
ATOM 868 C CA . PHE A 1 104 ? -5.594 9.977 7.094 1 98.19 104 PHE A CA 1
ATOM 869 C C . PHE A 1 104 ? -4.773 9.602 5.867 1 98.19 104 PHE A C 1
ATOM 871 O O . PHE A 1 104 ? -3.543 9.656 5.898 1 98.19 104 PHE A O 1
ATOM 878 N N . SER A 1 105 ? -5.48 9.141 4.871 1 97.19 105 SER A N 1
ATOM 879 C CA . SER A 1 105 ? -4.902 8.805 3.574 1 97.19 105 SER A CA 1
ATOM 880 C C . SER A 1 105 ? -5.852 9.18 2.438 1 97.19 105 SER A C 1
ATOM 882 O O . SER A 1 105 ? -7.051 9.344 2.652 1 97.19 105 SER A O 1
ATOM 884 N N . ASP A 1 106 ? -5.336 9.477 1.333 1 93.69 106 ASP A N 1
ATOM 885 C CA . ASP A 1 106 ? -6.172 9.484 0.138 1 93.69 106 ASP A CA 1
ATOM 886 C C . ASP A 1 106 ? -5.66 8.492 -0.903 1 93.69 106 ASP A C 1
ATOM 888 O O . ASP A 1 106 ? -5.699 8.766 -2.104 1 93.69 106 ASP A O 1
ATOM 892 N N . PHE A 1 107 ? -5.191 7.336 -0.441 1 90 107 PHE A N 1
ATOM 893 C CA . PHE A 1 107 ? -4.477 6.332 -1.217 1 90 107 PHE A CA 1
ATOM 894 C C . PHE A 1 107 ? -5.352 5.789 -2.34 1 90 107 PHE A C 1
ATOM 896 O O . PHE A 1 107 ? -4.84 5.281 -3.342 1 90 107 PHE A O 1
ATOM 903 N N . ALA A 1 108 ? -6.629 5.914 -2.244 1 85.88 108 ALA A N 1
ATOM 904 C CA . ALA A 1 108 ? -7.523 5.352 -3.252 1 85.88 108 ALA A CA 1
ATOM 905 C C . ALA A 1 108 ? -7.453 6.148 -4.555 1 85.88 108 ALA A C 1
ATOM 907 O O . ALA A 1 108 ? -7.43 5.566 -5.641 1 85.88 108 ALA A O 1
ATOM 908 N N . THR A 1 109 ? -7.348 7.453 -4.422 1 86.62 109 THR A N 1
ATOM 909 C CA . THR A 1 109 ? -7.445 8.281 -5.617 1 86.62 109 THR A CA 1
ATOM 910 C C . THR A 1 109 ? -6.266 9.242 -5.711 1 86.62 109 THR A C 1
ATOM 912 O O . THR A 1 109 ? -5.941 9.734 -6.793 1 86.62 109 THR A O 1
ATOM 915 N N . ASN A 1 110 ? -5.703 9.555 -4.633 1 91.19 110 ASN A N 1
ATOM 916 C CA . ASN A 1 110 ? -4.609 10.516 -4.52 1 91.19 110 ASN A CA 1
ATOM 917 C C . ASN A 1 110 ? -5.004 11.883 -5.062 1 91.19 110 ASN A C 1
ATOM 919 O O . ASN A 1 110 ? -4.152 12.648 -5.523 1 91.19 110 ASN A O 1
ATOM 923 N N . THR A 1 111 ? -6.309 12.203 -5.078 1 91.19 111 THR A N 1
ATOM 924 C CA . THR A 1 111 ? -6.828 13.445 -5.637 1 91.19 111 THR A CA 1
ATOM 925 C C . THR A 1 111 ? -6.371 14.641 -4.805 1 91.19 111 THR A C 1
ATOM 927 O O . THR A 1 111 ? -5.883 15.633 -5.352 1 91.19 111 THR A O 1
ATOM 930 N N . PHE A 1 112 ? -6.496 14.586 -3.514 1 92.81 112 PHE A N 1
ATOM 931 C CA . PHE A 1 112 ? -6.117 15.688 -2.639 1 92.81 112 PHE A CA 1
ATOM 932 C C . PHE A 1 112 ? -4.617 15.938 -2.699 1 92.81 112 PHE A C 1
ATOM 934 O O . PHE A 1 112 ? -4.176 17.062 -2.953 1 92.81 112 PHE A O 1
ATOM 941 N N . SER A 1 113 ? -3.846 14.875 -2.521 1 92.06 113 SER A N 1
ATOM 942 C CA . SER A 1 113 ? -2.393 15 -2.463 1 92.06 113 SER A CA 1
ATOM 943 C C . SER A 1 113 ? -1.831 15.531 -3.775 1 92.06 113 SER A C 1
ATOM 945 O O . SER A 1 113 ? -0.888 16.328 -3.775 1 92.06 113 SER A O 1
ATOM 947 N N . LYS A 1 114 ? -2.428 15.133 -4.852 1 88.75 114 LYS A N 1
ATOM 948 C CA . LYS A 1 114 ? -2.01 15.641 -6.156 1 88.75 114 LYS A CA 1
ATOM 949 C C . LYS A 1 114 ? -2.408 17.109 -6.328 1 88.75 114 LYS A C 1
ATOM 951 O O . LYS A 1 114 ? -1.646 17.906 -6.879 1 88.75 114 LYS A O 1
ATOM 956 N N . SER A 1 115 ? -3.576 17.469 -5.863 1 88.5 115 SER A N 1
ATOM 957 C CA . SER A 1 115 ? -4.082 18.828 -6.023 1 88.5 115 SER A CA 1
ATOM 958 C C . SER A 1 115 ? -3.199 19.828 -5.297 1 88.5 115 SER A C 1
ATOM 960 O O . SER A 1 115 ? -3.09 20.984 -5.719 1 88.5 115 SER A O 1
ATOM 962 N N . ILE A 1 116 ? -2.49 19.328 -4.246 1 87.25 116 ILE A N 1
ATOM 963 C CA . ILE A 1 116 ? -1.685 20.281 -3.49 1 87.25 116 ILE A CA 1
ATOM 964 C C . ILE A 1 116 ? -0.202 20.016 -3.73 1 87.25 116 ILE A C 1
ATOM 966 O O . ILE A 1 116 ? 0.659 20.594 -3.064 1 87.25 116 ILE A O 1
ATOM 970 N N . GLY A 1 117 ? 0.066 19.062 -4.535 1 84.69 117 GLY A N 1
ATOM 971 C CA . GLY A 1 117 ? 1.407 18.891 -5.066 1 84.69 117 GLY A CA 1
ATOM 972 C C . GLY A 1 117 ? 2.33 18.141 -4.129 1 84.69 117 GLY A C 1
ATOM 973 O O . GLY A 1 117 ? 3.553 18.266 -4.211 1 84.69 117 GLY A O 1
ATOM 974 N N . ILE A 1 118 ? 1.804 17.359 -3.223 1 88.44 118 ILE A N 1
ATOM 975 C CA . ILE A 1 118 ? 2.68 16.672 -2.277 1 88.44 118 ILE A CA 1
ATOM 976 C C . ILE A 1 118 ? 2.916 15.242 -2.736 1 88.44 118 ILE A C 1
ATOM 978 O O . ILE A 1 118 ? 3.756 14.531 -2.174 1 88.44 118 ILE A O 1
ATOM 982 N N . PHE A 1 119 ? 2.264 14.828 -3.775 1 90.12 119 PHE A N 1
ATOM 983 C CA . PHE A 1 119 ? 2.363 13.469 -4.297 1 90.12 119 PHE A CA 1
ATOM 984 C C . PHE A 1 119 ? 3.434 13.383 -5.379 1 90.12 119 PHE A C 1
ATOM 986 O O . PHE A 1 119 ? 3.449 14.188 -6.312 1 90.12 119 PHE A O 1
ATOM 993 N N . ILE A 1 120 ? 4.285 12.398 -5.246 1 87.94 120 ILE A N 1
ATOM 994 C CA . ILE A 1 120 ? 5.281 12.141 -6.277 1 87.94 120 ILE A CA 1
ATOM 995 C C . ILE A 1 120 ? 4.812 10.992 -7.172 1 87.94 120 ILE A C 1
ATOM 997 O O . ILE A 1 120 ? 4.887 9.828 -6.785 1 87.94 120 ILE A O 1
ATOM 1001 N N . ASP A 1 121 ? 4.504 11.203 -8.414 1 83.5 121 ASP A N 1
ATOM 1002 C CA . ASP A 1 121 ? 3.889 10.25 -9.328 1 83.5 121 ASP A CA 1
ATOM 1003 C C . ASP A 1 121 ? 4.805 9.055 -9.57 1 83.5 121 ASP A C 1
ATOM 1005 O O . ASP A 1 121 ? 4.344 7.91 -9.609 1 83.5 121 ASP A O 1
ATOM 1009 N N . LYS A 1 122 ? 6.078 9.242 -9.648 1 82.19 122 LYS A N 1
ATOM 1010 C CA . LYS A 1 122 ? 7.004 8.172 -10.008 1 82.19 122 LYS A CA 1
ATOM 1011 C C . LYS A 1 122 ? 7.25 7.234 -8.828 1 82.19 122 LYS A C 1
ATOM 1013 O O . LYS A 1 122 ? 7.59 6.066 -9.016 1 82.19 122 LYS A O 1
ATOM 1018 N N . LEU A 1 123 ? 6.973 7.777 -7.633 1 84.69 123 LEU A N 1
ATOM 1019 C CA . LEU A 1 123 ? 7.301 7.004 -6.441 1 84.69 123 LEU A CA 1
ATOM 1020 C C . LEU A 1 123 ? 6.035 6.5 -5.754 1 84.69 123 LEU A C 1
ATOM 1022 O O . LEU A 1 123 ? 6.066 5.492 -5.043 1 84.69 123 LEU A O 1
ATOM 1026 N N . GLY A 1 124 ? 4.977 7.215 -5.941 1 88.38 124 GLY A N 1
ATOM 1027 C CA . GLY A 1 124 ? 3.699 6.785 -5.395 1 88.38 124 GLY A CA 1
ATOM 1028 C C . GLY A 1 124 ? 3.523 7.148 -3.934 1 88.38 124 GLY A C 1
ATOM 1029 O O . GLY A 1 124 ? 2.713 6.539 -3.23 1 88.38 124 GLY A O 1
ATOM 1030 N N . PHE A 1 125 ? 4.371 8.094 -3.463 1 92 125 PHE A N 1
ATOM 1031 C CA . PHE A 1 125 ? 4.188 8.484 -2.068 1 92 125 PHE A CA 1
ATOM 1032 C C . PHE A 1 125 ? 4.391 9.984 -1.893 1 92 125 PHE A C 1
ATOM 1034 O O . PHE A 1 125 ? 4.711 10.688 -2.85 1 92 125 PHE A O 1
ATOM 1041 N N . TYR A 1 126 ? 4.066 10.484 -0.684 1 91.62 126 TYR A N 1
ATOM 1042 C CA . TYR A 1 126 ? 4.082 11.906 -0.375 1 91.62 126 TYR A CA 1
ATOM 1043 C C . TYR A 1 126 ? 5.484 12.375 -0.01 1 91.62 126 TYR A C 1
ATOM 1045 O O . TYR A 1 126 ? 6.258 11.625 0.588 1 91.62 126 TYR A O 1
ATOM 1053 N N . ILE A 1 127 ? 5.691 13.602 -0.352 1 89.88 127 ILE A N 1
ATOM 1054 C CA . ILE A 1 127 ? 6.879 14.242 0.205 1 89.88 127 ILE A CA 1
ATOM 1055 C C . ILE A 1 127 ? 6.668 14.516 1.693 1 89.88 127 ILE A C 1
ATOM 1057 O O . ILE A 1 127 ? 5.527 14.586 2.162 1 89.88 127 ILE A O 1
ATOM 1061 N N . LYS A 1 128 ? 7.777 14.609 2.346 1 93.12 128 LYS A N 1
ATOM 1062 C CA . LYS A 1 128 ? 7.723 15.016 3.748 1 93.12 128 LYS A CA 1
ATOM 1063 C C . LYS A 1 128 ? 7.504 16.516 3.881 1 93.12 128 LYS A C 1
ATOM 1065 O O . LYS A 1 128 ? 8.297 17.312 3.375 1 93.12 128 LYS A O 1
ATOM 1070 N N . THR A 1 129 ? 6.41 16.891 4.457 1 92.31 129 THR A N 1
ATOM 1071 C CA . THR A 1 129 ? 6.105 18.312 4.594 1 92.31 129 THR A CA 1
ATOM 1072 C C . THR A 1 129 ? 5.215 18.562 5.809 1 92.31 129 THR A C 1
ATOM 1074 O O . THR A 1 129 ? 4.68 17.609 6.398 1 92.31 129 THR A O 1
ATOM 1077 N N . CYS A 1 130 ? 5.152 19.781 6.211 1 95.31 130 CYS A N 1
ATOM 1078 C CA . CYS A 1 130 ? 4.227 20.297 7.207 1 95.31 130 CYS A CA 1
ATOM 1079 C C . CYS A 1 130 ? 3.527 21.562 6.707 1 95.31 130 CYS A C 1
ATOM 1081 O O . CYS A 1 130 ? 4.18 22.469 6.191 1 95.31 130 CYS A O 1
ATOM 1083 N N . PHE A 1 131 ? 2.213 21.562 6.812 1 94 131 PHE A N 1
ATOM 1084 C CA . PHE A 1 131 ? 1.481 22.781 6.484 1 94 131 PHE A CA 1
ATOM 1085 C C . PHE A 1 131 ? 0.269 22.953 7.395 1 94 131 PHE A C 1
ATOM 1087 O O . PHE A 1 131 ? -0.183 21.984 8.016 1 94 131 PHE A O 1
ATOM 1094 N N . ILE A 1 132 ? -0.211 24.188 7.473 1 95.25 132 ILE A N 1
ATOM 1095 C CA . ILE A 1 132 ? -1.331 24.5 8.352 1 95.25 132 ILE A CA 1
ATOM 1096 C C . ILE A 1 132 ? -2.459 25.141 7.547 1 95.25 132 ILE A C 1
ATOM 1098 O O . ILE A 1 132 ? -2.221 26.062 6.75 1 95.25 132 ILE A O 1
ATOM 1102 N N . ILE A 1 133 ? -3.578 24.609 7.77 1 93.75 133 ILE A N 1
ATOM 1103 C CA . ILE A 1 133 ? -4.785 25.188 7.188 1 93.75 133 ILE A CA 1
ATOM 1104 C C . ILE A 1 133 ? -5.625 25.828 8.281 1 93.75 133 ILE A C 1
ATOM 1106 O O . ILE A 1 133 ? -5.898 25.219 9.32 1 93.75 133 ILE A O 1
ATOM 1110 N N . ASN A 1 134 ? -6.012 27.062 8.047 1 92.38 134 ASN A N 1
ATOM 1111 C CA . ASN A 1 134 ? -6.828 27.719 9.062 1 92.38 134 ASN A CA 1
ATOM 1112 C C . ASN A 1 134 ? -8.32 27.453 8.836 1 92.38 134 ASN A C 1
ATOM 1114 O O . ASN A 1 134 ? -8.688 26.641 7.996 1 92.38 134 ASN A O 1
ATOM 1118 N N . GLU A 1 135 ? -9.172 28.078 9.57 1 91.44 135 GLU A N 1
ATOM 1119 C CA . GLU A 1 135 ? -10.609 27.828 9.586 1 91.44 135 GLU A CA 1
ATOM 1120 C C . GLU A 1 135 ? -11.25 28.266 8.266 1 91.44 135 GLU A C 1
ATOM 1122 O O . GLU A 1 135 ? -12.367 27.844 7.949 1 91.44 135 GLU A O 1
ATOM 1127 N N . ASN A 1 136 ? -10.562 29.078 7.465 1 87.19 136 ASN A N 1
ATOM 1128 C CA . ASN A 1 136 ? -11.055 29.547 6.172 1 87.19 136 ASN A CA 1
ATOM 1129 C C . ASN A 1 136 ? -10.469 28.734 5.023 1 87.19 136 ASN A C 1
ATOM 1131 O O . ASN A 1 136 ? -10.523 29.156 3.867 1 87.19 136 ASN A O 1
ATOM 1135 N N . PHE A 1 137 ? -9.695 27.688 5.383 1 90.75 137 PHE A N 1
ATOM 1136 C CA . PHE A 1 137 ? -9.109 26.766 4.43 1 90.75 137 PHE A CA 1
ATOM 1137 C C . PHE A 1 137 ? -7.961 27.406 3.67 1 90.75 137 PHE A C 1
ATOM 1139 O O . PHE A 1 137 ? -7.695 27.062 2.518 1 90.75 137 PHE A O 1
ATOM 1146 N N . LYS A 1 138 ? -7.391 28.344 4.344 1 88.5 138 LYS A N 1
ATOM 1147 C CA . LYS A 1 138 ? -6.188 28.984 3.812 1 88.5 138 LYS A CA 1
ATOM 1148 C C . LYS A 1 138 ? -4.926 28.344 4.395 1 88.5 138 LYS A C 1
ATOM 1150 O O . LYS A 1 138 ? -4.879 28.031 5.586 1 88.5 138 LYS A O 1
ATOM 1155 N N . ILE A 1 139 ? -3.975 28.172 3.549 1 90.62 139 ILE A N 1
ATOM 1156 C CA . ILE A 1 139 ? -2.67 27.734 4.02 1 90.62 139 ILE A CA 1
ATOM 1157 C C . ILE A 1 139 ? -1.914 28.906 4.645 1 90.62 139 ILE A C 1
ATOM 1159 O O . ILE A 1 139 ? -1.649 29.906 3.977 1 90.62 139 ILE A O 1
ATOM 1163 N N . ILE A 1 140 ? -1.541 28.75 5.852 1 91.31 140 ILE A N 1
ATOM 1164 C CA . ILE A 1 140 ? -0.924 29.875 6.539 1 91.31 140 ILE A CA 1
ATOM 1165 C C . ILE A 1 140 ? 0.512 29.516 6.922 1 91.31 140 ILE A C 1
ATOM 1167 O O . ILE A 1 140 ? 1.243 30.359 7.453 1 91.31 140 ILE A O 1
ATOM 1171 N N . TYR A 1 141 ? 0.897 28.328 6.672 1 92.06 141 TYR A N 1
ATOM 1172 C CA . TYR A 1 141 ? 2.236 27.828 6.98 1 92.06 141 TYR A CA 1
ATOM 1173 C C . TYR A 1 141 ? 2.6 26.641 6.102 1 92.06 141 TYR A C 1
ATOM 1175 O O . TYR A 1 141 ? 1.751 25.797 5.801 1 92.06 141 TYR A O 1
ATOM 1183 N N . GLN A 1 142 ? 3.855 26.609 5.699 1 91.44 142 GLN A N 1
ATOM 1184 C CA . GLN A 1 142 ? 4.371 25.438 5.008 1 91.44 142 GLN A CA 1
ATOM 1185 C C . GLN A 1 142 ? 5.875 25.281 5.219 1 91.44 142 GLN A C 1
ATOM 1187 O O . GLN A 1 142 ? 6.613 26.266 5.164 1 91.44 142 GLN A O 1
ATOM 1192 N N . ASP A 1 143 ? 6.227 24.156 5.496 1 91.44 143 ASP A N 1
ATOM 1193 C CA . ASP A 1 143 ? 7.629 23.766 5.562 1 91.44 143 ASP A CA 1
ATOM 1194 C C . ASP A 1 143 ? 7.859 22.438 4.867 1 91.44 143 ASP A C 1
ATOM 1196 O O . ASP A 1 143 ? 7.156 21.453 5.137 1 91.44 143 ASP A O 1
ATOM 1200 N N . ILE A 1 144 ? 8.82 22.438 3.945 1 89.69 144 ILE A N 1
ATOM 1201 C CA . ILE A 1 144 ? 9.109 21.234 3.164 1 89.69 144 ILE A CA 1
ATOM 1202 C C . ILE A 1 144 ? 10.453 20.641 3.596 1 89.69 144 ILE A C 1
ATOM 1204 O O . ILE A 1 144 ? 11.414 21.391 3.807 1 89.69 144 ILE A O 1
ATOM 1208 N N . VAL A 1 145 ? 10.414 19.312 3.721 1 91.12 145 VAL A N 1
ATOM 1209 C CA . VAL A 1 145 ? 11.664 18.609 3.979 1 91.12 145 VAL A CA 1
ATOM 1210 C C . VAL A 1 145 ? 12.297 18.172 2.658 1 91.12 145 VAL A C 1
ATOM 1212 O O . VAL A 1 145 ? 11.828 17.234 2.016 1 91.12 145 VAL A O 1
ATOM 1215 N N . PHE A 1 146 ? 13.359 18.766 2.291 1 83.19 146 PHE A N 1
ATOM 1216 C CA . PHE A 1 146 ? 13.953 18.562 0.972 1 83.19 146 PHE A CA 1
ATOM 1217 C C . PHE A 1 146 ? 14.695 17.234 0.906 1 83.19 146 PHE A C 1
ATOM 1219 O O . PHE A 1 146 ? 14.641 16.547 -0.109 1 83.19 146 PHE A O 1
ATOM 1226 N N . ASN A 1 147 ? 15.352 17.031 2.016 1 83.38 147 ASN A N 1
ATOM 1227 C CA . ASN A 1 147 ? 16.047 15.75 2.119 1 83.38 147 ASN A CA 1
ATOM 1228 C C . ASN A 1 147 ? 15.242 14.742 2.924 1 83.38 147 ASN A C 1
ATOM 1230 O O . ASN A 1 147 ? 15.008 14.938 4.117 1 83.38 147 ASN A O 1
ATOM 1234 N N . LEU A 1 148 ? 14.867 13.656 2.246 1 78.75 148 LEU A N 1
ATOM 1235 C CA . LEU A 1 148 ? 13.961 12.68 2.834 1 78.75 148 LEU A CA 1
ATOM 1236 C C . LEU A 1 148 ? 14.508 12.156 4.156 1 78.75 148 LEU A C 1
ATOM 1238 O O . LEU A 1 148 ? 13.742 11.758 5.035 1 78.75 148 LEU A O 1
ATOM 1242 N N . HIS A 1 149 ? 15.758 12.219 4.363 1 83.62 149 HIS A N 1
ATOM 1243 C CA . HIS A 1 149 ? 16.375 11.672 5.574 1 83.62 149 HIS A CA 1
ATOM 1244 C C . HIS A 1 149 ? 16.266 12.656 6.734 1 83.62 149 HIS A C 1
ATOM 1246 O O . HIS A 1 149 ? 16.469 12.273 7.891 1 83.62 149 HIS A O 1
ATOM 1252 N N . ASP A 1 150 ? 15.984 13.859 6.406 1 91.06 150 ASP A N 1
ATOM 1253 C CA . ASP A 1 150 ? 15.82 14.852 7.465 1 91.06 150 ASP A CA 1
ATOM 1254 C C . ASP A 1 150 ? 14.43 14.773 8.094 1 91.06 150 ASP A C 1
ATOM 1256 O O . ASP A 1 150 ? 13.5 14.234 7.484 1 91.06 150 ASP A O 1
ATOM 1260 N N . GLU A 1 151 ? 14.375 15.242 9.266 1 93.19 151 GLU A N 1
ATOM 1261 C CA . GLU A 1 151 ? 13.102 15.266 9.977 1 93.19 151 GLU A CA 1
ATOM 1262 C C . GLU A 1 151 ? 12.352 16.578 9.727 1 93.19 151 GLU A C 1
ATOM 1264 O O . GLU A 1 151 ? 12.961 17.594 9.383 1 93.19 151 GLU A O 1
ATOM 1269 N N . ILE A 1 152 ? 11.039 16.531 9.836 1 95.69 152 ILE A N 1
ATOM 1270 C CA . ILE A 1 152 ? 10.242 17.75 9.891 1 95.69 152 ILE A CA 1
ATOM 1271 C C . ILE A 1 152 ? 10.797 18.688 10.961 1 95.69 152 ILE A C 1
ATOM 1273 O O . ILE A 1 152 ? 11.172 18.234 12.047 1 95.69 152 ILE A O 1
ATOM 1277 N N . ASN A 1 153 ? 10.875 19.906 10.656 1 96.62 153 ASN A N 1
ATOM 1278 C CA . ASN A 1 153 ? 11.406 20.875 11.609 1 96.62 153 ASN A CA 1
ATOM 1279 C C . ASN A 1 153 ? 10.367 21.25 12.664 1 96.62 153 ASN A C 1
ATOM 1281 O O . ASN A 1 153 ? 9.727 22.297 12.57 1 96.62 153 ASN A O 1
ATOM 1285 N N . PHE A 1 154 ? 10.281 20.453 13.711 1 98.25 154 PHE A N 1
ATOM 1286 C CA . PHE A 1 154 ? 9.281 20.641 14.75 1 98.25 154 PHE A CA 1
ATOM 1287 C C . PHE A 1 154 ? 9.555 21.906 15.547 1 98.25 154 PHE A C 1
ATOM 1289 O O . PHE A 1 154 ? 8.625 22.562 16.031 1 98.25 154 PHE A O 1
ATOM 1296 N N . LYS A 1 155 ? 10.82 22.266 15.672 1 97.75 155 LYS A N 1
ATOM 1297 C CA . LYS A 1 155 ? 11.148 23.5 16.359 1 97.75 155 LYS A CA 1
ATOM 1298 C C . LYS A 1 155 ? 10.594 24.719 15.625 1 97.75 155 LYS A C 1
ATOM 1300 O O . LYS A 1 155 ? 9.984 25.594 16.234 1 97.75 155 LYS A O 1
ATOM 1305 N N . LYS A 1 156 ? 10.844 24.688 14.344 1 97.75 156 LYS A N 1
ATOM 1306 C CA . LYS A 1 156 ? 10.305 25.766 13.523 1 97.75 156 LYS A CA 1
ATOM 1307 C C . LYS A 1 156 ? 8.781 25.828 13.617 1 97.75 156 LYS A C 1
ATOM 1309 O O . LYS A 1 156 ? 8.203 26.906 13.727 1 97.75 156 LYS A O 1
ATOM 1314 N N . LEU A 1 157 ? 8.133 24.719 13.539 1 98.25 157 LEU A N 1
ATOM 1315 C CA . LEU A 1 157 ? 6.68 24.641 13.664 1 98.25 157 LEU A CA 1
ATOM 1316 C C . LEU A 1 157 ? 6.215 25.156 15.016 1 98.25 157 LEU A C 1
ATOM 1318 O O . LEU A 1 157 ? 5.266 25.953 15.086 1 98.25 157 LEU A O 1
ATOM 1322 N N . GLU A 1 158 ? 6.891 24.719 16.016 1 98.56 158 GLU A N 1
ATOM 1323 C CA . GLU A 1 158 ? 6.539 25.141 17.375 1 98.56 158 GLU A CA 1
ATOM 1324 C C . GLU A 1 158 ? 6.605 26.656 17.5 1 98.56 158 GLU A C 1
ATOM 1326 O O . GLU A 1 158 ? 5.703 27.281 18.078 1 98.56 158 GLU A O 1
ATOM 1331 N N . VAL A 1 159 ? 7.664 27.234 17.016 1 98.25 159 VAL A N 1
ATOM 1332 C CA . VAL A 1 159 ? 7.836 28.672 17.062 1 98.25 159 VAL A CA 1
ATOM 1333 C C . VAL A 1 159 ? 6.668 29.359 16.375 1 98.25 159 VAL A C 1
ATOM 1335 O O . VAL A 1 159 ? 6.098 30.328 16.891 1 98.25 159 VAL A O 1
ATOM 1338 N N . PHE A 1 160 ? 6.332 28.828 15.227 1 97.81 160 PHE A N 1
ATOM 1339 C CA . PHE A 1 160 ? 5.23 29.422 14.477 1 97.81 160 PHE A CA 1
ATOM 1340 C C . PHE A 1 160 ? 3.922 29.281 15.242 1 97.81 160 PHE A C 1
ATOM 1342 O O . PHE A 1 160 ? 3.129 30.234 15.297 1 97.81 160 PHE A O 1
ATOM 1349 N N . LEU A 1 161 ? 3.666 28.141 15.836 1 98 161 LEU A N 1
ATOM 1350 C CA . LEU A 1 161 ? 2.422 27.875 16.547 1 98 161 LEU A CA 1
ATOM 1351 C C . LEU A 1 161 ? 2.264 28.844 17.734 1 98 161 LEU A C 1
ATOM 1353 O O . LEU A 1 161 ? 1.146 29.234 18.062 1 98 161 LEU A O 1
ATOM 1357 N N . LYS A 1 162 ? 3.338 29.281 18.297 1 97.5 162 LYS A N 1
ATOM 1358 C CA . LYS A 1 162 ? 3.307 30.203 19.422 1 97.5 162 LYS A CA 1
ATOM 1359 C C . LYS A 1 162 ? 2.912 31.609 18.969 1 97.5 162 LYS A C 1
ATOM 1361 O O . LYS A 1 162 ? 2.537 32.438 19.781 1 97.5 162 LYS A O 1
ATOM 1366 N N . THR A 1 163 ? 2.963 31.812 17.672 1 96.81 163 THR A N 1
ATOM 1367 C CA . THR A 1 163 ? 2.682 33.156 17.172 1 96.81 163 THR A CA 1
ATOM 1368 C C . THR A 1 163 ? 1.221 33.281 16.75 1 96.81 163 THR A C 1
ATOM 1370 O O . THR A 1 163 ? 0.736 34.375 16.484 1 96.81 163 THR A O 1
ATOM 1373 N N . ILE A 1 164 ? 0.536 32.25 16.656 1 93.5 164 ILE A N 1
ATOM 1374 C CA . ILE A 1 164 ? -0.824 32.281 16.125 1 93.5 164 ILE A CA 1
ATOM 1375 C C . ILE A 1 164 ? -1.788 31.688 17.141 1 93.5 164 ILE A C 1
ATOM 1377 O O . ILE A 1 164 ? -1.409 30.797 17.922 1 93.5 164 ILE A O 1
ATOM 1381 N N . MET B 1 1 ? -20.203 -7.75 -17.312 1 54.03 1 MET B N 1
ATOM 1382 C CA . MET B 1 1 ? -19.359 -7.008 -16.391 1 54.03 1 MET B CA 1
ATOM 1383 C C . MET B 1 1 ? -19.172 -7.773 -15.086 1 54.03 1 MET B C 1
ATOM 1385 O O . MET B 1 1 ? -20.141 -8.242 -14.492 1 54.03 1 MET B O 1
ATOM 1389 N N . ASN B 1 2 ? -17.953 -8.211 -14.766 1 73.81 2 ASN B N 1
ATOM 1390 C CA . ASN B 1 2 ? -17.75 -9.023 -13.57 1 73.81 2 ASN B CA 1
ATOM 1391 C C . ASN B 1 2 ? -17.609 -8.156 -12.32 1 73.81 2 ASN B C 1
ATOM 1393 O O . ASN B 1 2 ? -17.125 -7.031 -12.383 1 73.81 2 ASN B O 1
ATOM 1397 N N . GLN B 1 3 ? -18.422 -8.594 -11.375 1 78.38 3 GLN B N 1
ATOM 1398 C CA . GLN B 1 3 ? -18.438 -7.809 -10.141 1 78.38 3 GLN B CA 1
ATOM 1399 C C . GLN B 1 3 ? -17.922 -8.625 -8.961 1 78.38 3 GLN B C 1
ATOM 1401 O O . GLN B 1 3 ? -18.094 -9.844 -8.914 1 78.38 3 GLN B O 1
ATOM 1406 N N . VAL B 1 4 ? -17.125 -7.891 -8.109 1 81.38 4 VAL B N 1
ATOM 1407 C CA . VAL B 1 4 ? -16.719 -8.461 -6.832 1 81.38 4 VAL B CA 1
ATOM 1408 C C . VAL B 1 4 ? -17.422 -7.734 -5.691 1 81.38 4 VAL B C 1
ATOM 1410 O O . VAL B 1 4 ? -17.859 -6.59 -5.848 1 81.38 4 VAL B O 1
ATOM 1413 N N . ILE B 1 5 ? -17.609 -8.477 -4.652 1 79 5 ILE B N 1
ATOM 1414 C CA . ILE B 1 5 ? -18.25 -7.883 -3.486 1 79 5 ILE B CA 1
ATOM 1415 C C . ILE B 1 5 ? -17.219 -7.602 -2.404 1 79 5 ILE B C 1
ATOM 1417 O O . ILE B 1 5 ? -16.5 -8.508 -1.975 1 79 5 ILE B O 1
ATOM 1421 N N . LEU B 1 6 ? -17.141 -6.348 -2.129 1 75.62 6 LEU B N 1
ATOM 1422 C CA . LEU B 1 6 ? -16.25 -5.938 -1.045 1 75.62 6 LEU B CA 1
ATOM 1423 C C . LEU B 1 6 ? -17.016 -5.145 0.012 1 75.62 6 LEU B C 1
ATOM 1425 O O . LEU B 1 6 ? -17.641 -4.137 -0.301 1 75.62 6 LEU B O 1
ATOM 1429 N N . PHE B 1 7 ? -16.953 -5.559 1.241 1 70.31 7 PHE B N 1
ATOM 1430 C CA . PHE B 1 7 ? -17.672 -4.91 2.34 1 70.31 7 PHE B CA 1
ATOM 1431 C C . PHE B 1 7 ? -19.141 -4.727 2 1 70.31 7 PHE B C 1
ATOM 1433 O O . PHE B 1 7 ? -19.703 -3.645 2.188 1 70.31 7 PHE B O 1
ATOM 1440 N N . GLY B 1 8 ? -19.703 -5.688 1.336 1 73.94 8 GLY B N 1
ATOM 1441 C CA . GLY B 1 8 ? -21.125 -5.688 1.031 1 73.94 8 GLY B CA 1
ATOM 1442 C C . GLY B 1 8 ? -21.469 -4.863 -0.195 1 73.94 8 GLY B C 1
ATOM 1443 O O . GLY B 1 8 ? -22.641 -4.75 -0.561 1 73.94 8 GLY B O 1
ATOM 1444 N N . LYS B 1 9 ? -20.469 -4.297 -0.776 1 82.62 9 LYS B N 1
ATOM 1445 C CA . LYS B 1 9 ? -20.688 -3.502 -1.98 1 82.62 9 LYS B CA 1
ATOM 1446 C C . LYS B 1 9 ? -20.078 -4.176 -3.205 1 82.62 9 LYS B C 1
ATOM 1448 O O . LYS B 1 9 ? -19.062 -4.867 -3.098 1 82.62 9 LYS B O 1
ATOM 1453 N N . GLU B 1 10 ? -20.719 -3.896 -4.383 1 84.31 10 GLU B N 1
ATOM 1454 C CA . GLU B 1 10 ? -20.266 -4.484 -5.637 1 84.31 10 GLU B CA 1
ATOM 1455 C C . GLU B 1 10 ? -19.312 -3.539 -6.371 1 84.31 10 GLU B C 1
ATOM 1457 O O . GLU B 1 10 ? -19.547 -2.328 -6.418 1 84.31 10 GLU B O 1
ATOM 1462 N N . TYR B 1 11 ? -18.281 -4.074 -6.82 1 82.75 11 TYR B N 1
ATOM 1463 C CA . TYR B 1 11 ? -17.312 -3.338 -7.629 1 82.75 11 TYR B CA 1
ATOM 1464 C C . TYR B 1 11 ? -17.047 -4.051 -8.945 1 82.75 11 TYR B C 1
ATOM 1466 O O . TYR B 1 11 ? -16.906 -5.273 -8.984 1 82.75 11 TYR B O 1
ATOM 1474 N N . ASP B 1 12 ? -17.031 -3.205 -9.922 1 77.62 12 ASP B N 1
ATOM 1475 C CA . ASP B 1 12 ? -16.719 -3.768 -11.234 1 77.62 12 ASP B CA 1
ATOM 1476 C C . ASP B 1 12 ? -15.219 -4.066 -11.367 1 77.62 12 ASP B C 1
ATOM 1478 O O . ASP B 1 12 ? -14.391 -3.318 -10.852 1 77.62 12 ASP B O 1
ATOM 1482 N N . PHE B 1 13 ? -14.984 -5.238 -11.875 1 74.38 13 PHE B N 1
ATOM 1483 C CA . PHE B 1 13 ? -13.602 -5.523 -12.242 1 74.38 13 PHE B CA 1
ATOM 1484 C C . PHE B 1 13 ? -13.523 -6.09 -13.656 1 74.38 13 PHE B C 1
ATOM 1486 O O . PHE B 1 13 ? -14.539 -6.465 -14.242 1 74.38 13 PHE B O 1
ATOM 1493 N N . VAL B 1 14 ? -12.391 -5.891 -14.242 1 65.69 14 VAL B N 1
ATOM 1494 C CA . VAL B 1 14 ? -12.188 -6.426 -15.586 1 65.69 14 VAL B CA 1
ATOM 1495 C C . VAL B 1 14 ? -11.625 -7.844 -15.5 1 65.69 14 VAL B C 1
ATOM 1497 O O . VAL B 1 14 ? -10.648 -8.086 -14.797 1 65.69 14 VAL B O 1
ATOM 1500 N N . ASN B 1 15 ? -12.336 -8.695 -16.047 1 63.41 15 ASN B N 1
ATOM 1501 C CA . ASN B 1 15 ? -11.914 -10.094 -16.125 1 63.41 15 ASN B CA 1
ATOM 1502 C C . ASN B 1 15 ? -10.797 -10.281 -17.141 1 63.41 15 ASN B C 1
ATOM 1504 O O . ASN B 1 15 ? -10.969 -9.969 -18.328 1 63.41 15 ASN B O 1
ATOM 1508 N N . LEU B 1 16 ? -9.68 -10.656 -16.656 1 60.75 16 LEU B N 1
ATOM 1509 C CA . LEU B 1 16 ? -8.523 -10.82 -17.531 1 60.75 16 LEU B CA 1
ATOM 1510 C C . LEU B 1 16 ? -8.805 -11.859 -18.609 1 60.75 16 LEU B C 1
ATOM 1512 O O . LEU B 1 16 ? -8.328 -11.734 -19.75 1 60.75 16 LEU B O 1
ATOM 1516 N N . PHE B 1 17 ? -9.445 -12.836 -18.234 1 57.25 17 PHE B N 1
ATOM 1517 C CA . PHE B 1 17 ? -9.711 -13.898 -19.188 1 57.25 17 PHE B CA 1
ATOM 1518 C C . PHE B 1 17 ? -10.789 -13.484 -20.188 1 57.25 17 PHE B C 1
ATOM 1520 O O . PHE B 1 17 ? -10.906 -14.062 -21.266 1 57.25 17 PHE B O 1
ATOM 1527 N N . ASP B 1 18 ? -11.586 -12.711 -19.672 1 56.12 18 ASP B N 1
ATOM 1528 C CA . ASP B 1 18 ? -12.578 -12.32 -20.672 1 56.12 18 ASP B CA 1
ATOM 1529 C C . ASP B 1 18 ? -11.93 -11.508 -21.797 1 56.12 18 ASP B C 1
ATOM 1531 O O . ASP B 1 18 ? -12.383 -11.555 -22.938 1 56.12 18 ASP B O 1
ATOM 1535 N N . GLN B 1 19 ? -11.07 -10.609 -21.25 1 50.88 19 GLN B N 1
ATOM 1536 C CA . GLN B 1 19 ? -10.531 -9.859 -22.391 1 50.88 19 GLN B CA 1
ATOM 1537 C C . GLN B 1 19 ? -9.531 -10.703 -23.172 1 50.88 19 GLN B C 1
ATOM 1539 O O . GLN B 1 19 ? -8.969 -11.664 -22.641 1 50.88 19 GLN B O 1
ATOM 1544 N N . ALA B 1 20 ? -9.656 -10.75 -24.469 1 50.16 20 ALA B N 1
ATOM 1545 C CA . ALA B 1 20 ? -8.75 -11.211 -25.516 1 50.16 20 ALA B CA 1
ATOM 1546 C C . ALA B 1 20 ? -7.297 -11.125 -25.062 1 50.16 20 ALA B C 1
ATOM 1548 O O . ALA B 1 20 ? -6.379 -11.141 -25.891 1 50.16 20 ALA B O 1
ATOM 1549 N N . ILE B 1 21 ? -7.027 -10.945 -23.75 1 55.28 21 ILE B N 1
ATOM 1550 C CA . ILE B 1 21 ? -5.609 -10.82 -23.438 1 55.28 21 ILE B CA 1
ATOM 1551 C C . ILE B 1 21 ? -4.922 -12.172 -23.594 1 55.28 21 ILE B C 1
ATOM 1553 O O . ILE B 1 21 ? -5.125 -13.086 -22.781 1 55.28 21 ILE B O 1
ATOM 1557 N N . LYS B 1 22 ? -4.699 -12.469 -24.844 1 60.44 22 LYS B N 1
ATOM 1558 C CA . LYS B 1 22 ? -3.99 -13.695 -25.203 1 60.44 22 LYS B CA 1
ATOM 1559 C C . LYS B 1 22 ? -2.605 -13.727 -24.562 1 60.44 22 LYS B C 1
ATOM 1561 O O . LYS B 1 22 ? -2.164 -14.773 -24.078 1 60.44 22 LYS B O 1
ATOM 1566 N N . THR B 1 23 ? -2.047 -12.602 -24.406 1 80.12 23 THR B N 1
ATOM 1567 C CA . THR B 1 23 ? -0.683 -12.523 -23.891 1 80.12 23 THR B CA 1
ATOM 1568 C C . THR B 1 23 ? -0.503 -11.289 -23.016 1 80.12 23 THR B C 1
ATOM 1570 O O . THR B 1 23 ? -1.076 -10.227 -23.297 1 80.12 23 THR B O 1
ATOM 1573 N N . ILE B 1 24 ? 0.06 -11.516 -21.844 1 87.31 24 ILE B N 1
ATOM 1574 C CA . ILE B 1 24 ? 0.426 -10.406 -20.969 1 87.31 24 ILE B CA 1
ATOM 1575 C C . ILE B 1 24 ? 1.595 -9.633 -21.562 1 87.31 24 ILE B C 1
ATOM 1577 O O . ILE B 1 24 ? 2.588 -10.227 -22 1 87.31 24 ILE B O 1
ATOM 1581 N N . LYS B 1 25 ? 1.422 -8.344 -21.75 1 89.25 25 LYS B N 1
ATOM 1582 C CA . LYS B 1 25 ? 2.529 -7.504 -22.203 1 89.25 25 LYS B CA 1
ATOM 1583 C C . LYS B 1 25 ? 3.598 -7.387 -21.109 1 89.25 25 LYS B C 1
ATOM 1585 O O . LYS B 1 25 ? 3.305 -7.531 -19.922 1 89.25 25 LYS B O 1
ATOM 1590 N N . PRO B 1 26 ? 4.793 -7.152 -21.562 1 93.44 26 PRO B N 1
ATOM 1591 C CA . PRO B 1 26 ? 5.824 -6.898 -20.547 1 93.44 26 PRO B CA 1
ATOM 1592 C C . PRO B 1 26 ? 5.414 -5.82 -19.547 1 93.44 26 PRO B C 1
ATOM 1594 O O . PRO B 1 26 ? 4.73 -4.859 -19.922 1 93.44 26 PRO B O 1
ATOM 1597 N N . PHE B 1 27 ? 5.887 -6.027 -18.312 1 94.56 27 PHE B N 1
ATOM 1598 C CA . PHE B 1 27 ? 5.484 -5.105 -17.25 1 94.56 27 PHE B CA 1
ATOM 1599 C C . PHE B 1 27 ? 6.594 -4.953 -16.219 1 94.56 27 PHE B C 1
ATOM 1601 O O . PHE B 1 27 ? 7.586 -5.68 -16.25 1 94.56 27 PHE B O 1
ATOM 1608 N N . THR B 1 28 ? 6.434 -3.9 -15.391 1 95.62 28 THR B N 1
ATOM 1609 C CA . THR B 1 28 ? 7.395 -3.604 -14.336 1 95.62 28 THR B CA 1
ATOM 1610 C C . THR B 1 28 ? 6.707 -3.604 -12.969 1 95.62 28 THR B C 1
ATOM 1612 O O . THR B 1 28 ? 5.594 -3.094 -12.828 1 95.62 28 THR B O 1
ATOM 1615 N N . LEU B 1 29 ? 7.352 -4.238 -12.008 1 97.12 29 LEU B N 1
ATOM 1616 C CA . LEU B 1 29 ? 6.914 -4.23 -10.609 1 97.12 29 LEU B CA 1
ATOM 1617 C C . LEU B 1 29 ? 8.016 -3.691 -9.703 1 97.12 29 LEU B C 1
ATOM 1619 O O . LEU B 1 29 ? 9.156 -3.504 -10.141 1 97.12 29 LEU B O 1
ATOM 1623 N N . ILE B 1 30 ? 7.637 -3.352 -8.477 1 96.31 30 ILE B N 1
ATOM 1624 C CA . ILE B 1 30 ? 8.57 -2.943 -7.438 1 96.31 30 ILE B CA 1
ATOM 1625 C C . ILE B 1 30 ? 8.734 -4.07 -6.418 1 96.31 30 ILE B C 1
ATOM 1627 O O . ILE B 1 30 ? 7.75 -4.68 -6 1 96.31 30 ILE B O 1
ATOM 1631 N N . ASP B 1 31 ? 10 -4.391 -6.098 1 97 31 ASP B N 1
ATOM 1632 C CA . ASP B 1 31 ? 10.227 -5.477 -5.148 1 97 31 ASP B CA 1
ATOM 1633 C C . ASP B 1 31 ? 10.375 -4.941 -3.727 1 97 31 ASP B C 1
ATOM 1635 O O . ASP B 1 31 ? 10.125 -3.76 -3.475 1 97 31 ASP B O 1
ATOM 1639 N N . SER B 1 32 ? 10.688 -5.809 -2.793 1 96.5 32 SER B N 1
ATOM 1640 C CA . SER B 1 32 ? 10.727 -5.5 -1.366 1 96.5 32 SER B CA 1
ATOM 1641 C C . SER B 1 32 ? 11.906 -4.594 -1.029 1 96.5 32 SER B C 1
ATOM 1643 O O . SER B 1 32 ? 12 -4.086 0.091 1 96.5 32 SER B O 1
ATOM 1645 N N . LYS B 1 33 ? 12.773 -4.336 -2.004 1 94.19 33 LYS B N 1
ATOM 1646 C CA . LYS B 1 33 ? 13.945 -3.49 -1.799 1 94.19 33 LYS B CA 1
ATOM 1647 C C . LYS B 1 33 ? 13.82 -2.176 -2.562 1 94.19 33 LYS B C 1
ATOM 1649 O O . LYS B 1 33 ? 14.82 -1.508 -2.834 1 94.19 33 LYS B O 1
ATOM 1654 N N . PHE B 1 34 ? 12.641 -1.823 -3.016 1 91.62 34 PHE B N 1
ATOM 1655 C CA . PHE B 1 34 ? 12.344 -0.6 -3.75 1 91.62 34 PHE B CA 1
ATOM 1656 C C . PHE B 1 34 ? 13.016 -0.613 -5.117 1 91.62 34 PHE B C 1
ATOM 1658 O O . PHE B 1 34 ? 13.312 0.443 -5.684 1 91.62 34 PHE B O 1
ATOM 1665 N N . GLN B 1 35 ? 13.281 -1.835 -5.605 1 93.44 35 GLN B N 1
ATOM 1666 C CA . GLN B 1 35 ? 13.852 -1.946 -6.945 1 93.44 35 GLN B CA 1
ATOM 1667 C C . GLN B 1 35 ? 12.773 -2.24 -7.98 1 93.44 35 GLN B C 1
ATOM 1669 O O . GLN B 1 35 ? 11.875 -3.051 -7.738 1 93.44 35 GLN B O 1
ATOM 1674 N N . PHE B 1 36 ? 12.875 -1.536 -9.086 1 92.94 36 PHE B N 1
ATOM 1675 C CA . PHE B 1 36 ? 12.008 -1.818 -10.227 1 92.94 36 PHE B CA 1
ATOM 1676 C C . PHE B 1 36 ? 12.484 -3.049 -10.984 1 92.94 36 PHE B C 1
ATOM 1678 O O . PHE B 1 36 ? 13.656 -3.133 -11.367 1 92.94 36 PHE B O 1
ATOM 1685 N N . LYS B 1 37 ? 11.617 -3.994 -11.094 1 95.12 37 LYS B N 1
ATOM 1686 C CA . LYS B 1 37 ? 11.898 -5.215 -11.844 1 95.12 37 LYS B CA 1
ATOM 1687 C C . LYS B 1 37 ? 10.992 -5.328 -13.062 1 95.12 37 LYS B C 1
ATOM 1689 O O . LYS B 1 37 ? 9.766 -5.277 -12.945 1 95.12 37 LYS B O 1
ATOM 1694 N N . SER B 1 38 ? 11.664 -5.469 -14.18 1 95 38 SER B N 1
ATOM 1695 C CA . SER B 1 38 ? 10.914 -5.648 -15.414 1 95 38 SER B CA 1
ATOM 1696 C C . SER B 1 38 ? 10.82 -7.121 -15.797 1 95 38 SER B C 1
ATOM 1698 O O . SER B 1 38 ? 11.789 -7.867 -15.664 1 95 38 SER B O 1
ATOM 1700 N N . PHE B 1 39 ? 9.656 -7.445 -16.281 1 94.31 39 PHE B N 1
ATOM 1701 C CA . PHE B 1 39 ? 9.398 -8.812 -16.719 1 94.31 39 PHE B CA 1
ATOM 1702 C C . PHE B 1 39 ? 8.977 -8.844 -18.172 1 94.31 39 PHE B C 1
ATOM 1704 O O . PHE B 1 39 ? 8.008 -8.195 -18.562 1 94.31 39 PHE B O 1
ATOM 1711 N N . SER B 1 40 ? 9.797 -9.562 -18.922 1 90.75 40 SER B N 1
ATOM 1712 C CA . SER B 1 40 ? 9.453 -9.742 -20.328 1 90.75 40 SER B CA 1
ATOM 1713 C C . SER B 1 40 ? 9.367 -11.219 -20.688 1 90.75 40 SER B C 1
ATOM 1715 O O . SER B 1 40 ? 9 -11.57 -21.812 1 90.75 40 SER B O 1
ATOM 1717 N N . SER B 1 41 ? 9.781 -11.984 -19.781 1 83.62 41 SER B N 1
ATOM 1718 C CA . SER B 1 41 ? 9.656 -13.438 -19.844 1 83.62 41 SER B CA 1
ATOM 1719 C C . SER B 1 41 ? 9.883 -14.07 -18.484 1 83.62 41 SER B C 1
ATOM 1721 O O . SER B 1 41 ? 10.398 -13.43 -17.562 1 83.62 41 SER B O 1
ATOM 1723 N N . PHE B 1 42 ? 9.383 -15.172 -18.406 1 89.75 42 PHE B N 1
ATOM 1724 C CA . PHE B 1 42 ? 9.656 -15.969 -17.219 1 89.75 42 PHE B CA 1
ATOM 1725 C C . PHE B 1 42 ? 10.406 -17.25 -17.578 1 89.75 42 PHE B C 1
ATOM 1727 O O . PHE B 1 42 ? 10.148 -17.844 -18.625 1 89.75 42 PHE B O 1
ATOM 1734 N N . GLU B 1 43 ? 11.352 -17.578 -16.719 1 88.5 43 GLU B N 1
ATOM 1735 C CA . GLU B 1 43 ? 12.047 -18.844 -16.906 1 88.5 43 GLU B CA 1
ATOM 1736 C C . GLU B 1 43 ? 11.133 -20.031 -16.625 1 88.5 43 GLU B C 1
ATOM 1738 O O . GLU B 1 43 ? 11.242 -21.078 -17.266 1 88.5 43 GLU B O 1
ATOM 1743 N N . LYS B 1 44 ? 10.305 -19.906 -15.688 1 93.75 44 LYS B N 1
ATOM 1744 C CA . LYS B 1 44 ? 9.32 -20.906 -15.289 1 93.75 44 LYS B CA 1
ATOM 1745 C C . LYS B 1 44 ? 7.922 -20.312 -15.203 1 93.75 44 LYS B C 1
ATOM 1747 O O . LYS B 1 44 ? 7.77 -19.078 -15.125 1 93.75 44 LYS B O 1
ATOM 1752 N N . LYS B 1 45 ? 6.945 -21.266 -15.344 1 96.88 45 LYS B N 1
ATOM 1753 C CA . LYS B 1 45 ? 5.582 -20.812 -15.102 1 96.88 45 LYS B CA 1
ATOM 1754 C C . LYS B 1 45 ? 5.477 -20.094 -13.758 1 96.88 45 LYS B C 1
ATOM 1756 O O . LYS B 1 45 ? 6.07 -20.516 -12.766 1 96.88 45 LYS B O 1
ATOM 1761 N N . THR B 1 46 ? 4.754 -19.031 -13.812 1 97.69 46 THR B N 1
ATOM 1762 C CA . THR B 1 46 ? 4.68 -18.156 -12.641 1 97.69 46 THR B CA 1
ATOM 1763 C C . THR B 1 46 ? 3.232 -18 -12.18 1 97.69 46 THR B C 1
ATOM 1765 O O . THR B 1 46 ? 2.35 -17.688 -12.977 1 97.69 46 THR B O 1
ATOM 1768 N N . ILE B 1 47 ? 3.047 -18.25 -10.898 1 98.19 47 ILE B N 1
ATOM 1769 C CA . ILE B 1 47 ? 1.744 -18.125 -10.258 1 98.19 47 ILE B CA 1
ATOM 1770 C C . ILE B 1 47 ? 1.653 -16.781 -9.539 1 98.19 47 ILE B C 1
ATOM 1772 O O . ILE B 1 47 ? 2.467 -16.469 -8.664 1 98.19 47 ILE B O 1
ATOM 1776 N N . PHE B 1 48 ? 0.666 -16.016 -9.938 1 97.12 48 PHE B N 1
ATOM 1777 C CA . PHE B 1 48 ? 0.378 -14.75 -9.273 1 97.12 48 PHE B CA 1
ATOM 1778 C C . PHE B 1 48 ? -0.816 -14.891 -8.336 1 97.12 48 PHE B C 1
ATOM 1780 O O . PHE B 1 48 ? -1.876 -15.367 -8.742 1 97.12 48 PHE B O 1
ATOM 1787 N N . LEU B 1 49 ? -0.584 -14.523 -7.133 1 98 49 LEU B N 1
ATOM 1788 C CA . LEU B 1 49 ? -1.648 -14.406 -6.141 1 98 49 LEU B CA 1
ATOM 1789 C C . LEU B 1 49 ? -1.788 -12.969 -5.652 1 98 49 LEU B C 1
ATOM 1791 O O . LEU B 1 49 ? -0.839 -12.398 -5.113 1 98 49 LEU B O 1
ATOM 1795 N N . THR B 1 50 ? -2.951 -12.336 -5.914 1 95.75 50 THR B N 1
ATOM 1796 C CA . THR B 1 50 ? -3.166 -10.945 -5.551 1 95.75 50 THR B CA 1
ATOM 1797 C C . THR B 1 50 ? -4.078 -10.836 -4.332 1 95.75 50 THR B C 1
ATOM 1799 O O . THR B 1 50 ? -5.004 -11.633 -4.168 1 95.75 50 THR B O 1
ATOM 1802 N N . LEU B 1 51 ? -3.738 -9.898 -3.482 1 94.88 51 LEU B N 1
ATOM 1803 C CA . LEU B 1 51 ? -4.484 -9.633 -2.258 1 94.88 51 LEU B CA 1
ATOM 1804 C C . LEU B 1 51 ? -4.633 -8.133 -2.029 1 94.88 51 LEU B C 1
ATOM 1806 O O . LEU B 1 51 ? -3.836 -7.34 -2.533 1 94.88 51 LEU B O 1
ATOM 1810 N N . PRO B 1 52 ? -5.66 -7.781 -1.256 1 93.31 52 PRO B N 1
ATOM 1811 C CA . PRO B 1 52 ? -5.781 -6.359 -0.933 1 93.31 52 PRO B CA 1
ATOM 1812 C C . PRO B 1 52 ? -4.645 -5.859 -0.04 1 93.31 52 PRO B C 1
ATOM 1814 O O . PRO B 1 52 ? -4.039 -4.824 -0.325 1 93.31 52 PRO B O 1
ATOM 1817 N N . PHE B 1 53 ? -4.418 -6.598 1.056 1 93.56 53 PHE B N 1
ATOM 1818 C CA . PHE B 1 53 ? -3.438 -6.137 2.033 1 93.56 53 PHE B CA 1
ATOM 1819 C C . PHE B 1 53 ? -2.676 -7.316 2.629 1 93.56 53 PHE B C 1
ATOM 1821 O O . PHE B 1 53 ? -3.26 -8.367 2.895 1 93.56 53 PHE B O 1
ATOM 1828 N N . LEU B 1 54 ? -1.397 -7.043 2.98 1 95.5 54 LEU B N 1
ATOM 1829 C CA . LEU B 1 54 ? -0.567 -8.07 3.607 1 95.5 54 LEU B CA 1
ATOM 1830 C C . LEU B 1 54 ? -0.675 -8 5.125 1 95.5 54 LEU B C 1
ATOM 1832 O O . LEU B 1 54 ? -0.248 -8.922 5.824 1 95.5 54 LEU B O 1
ATOM 1836 N N . GLN B 1 55 ? -1.3 -6.957 5.637 1 90.62 55 GLN B N 1
ATOM 1837 C CA . GLN B 1 55 ? -1.358 -6.828 7.086 1 90.62 55 GLN B CA 1
ATOM 1838 C C . GLN B 1 55 ? -2.717 -7.273 7.625 1 90.62 55 GLN B C 1
ATOM 1840 O O . GLN B 1 55 ? -2.998 -7.125 8.812 1 90.62 55 GLN B O 1
ATOM 1845 N N . ALA B 1 56 ? -3.477 -7.762 6.809 1 90.94 56 ALA B N 1
ATOM 1846 C CA . ALA B 1 56 ? -4.789 -8.227 7.246 1 90.94 56 ALA B CA 1
ATOM 1847 C C . ALA B 1 56 ? -4.684 -9.547 7.996 1 90.94 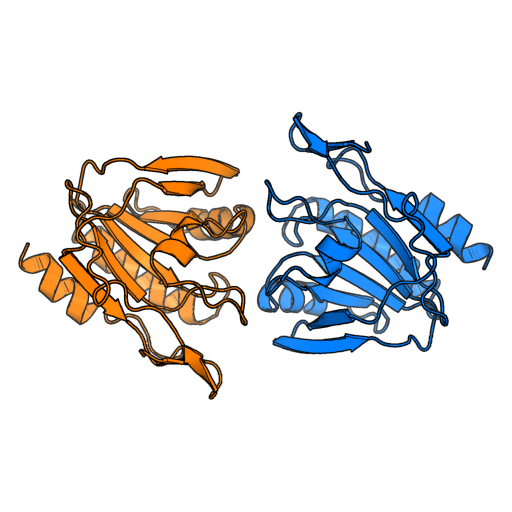56 ALA B C 1
ATOM 1849 O O . ALA B 1 56 ? -3.734 -10.305 7.793 1 90.94 56 ALA B O 1
ATOM 1850 N N . ASN B 1 57 ? -5.625 -9.852 8.805 1 90.44 57 ASN B N 1
ATOM 1851 C CA . ASN B 1 57 ? -5.621 -11.055 9.633 1 90.44 57 ASN B CA 1
ATOM 1852 C C . ASN B 1 57 ? -5.676 -12.32 8.781 1 90.44 57 ASN B C 1
ATOM 1854 O O . ASN B 1 57 ? -5.07 -13.336 9.125 1 90.44 57 ASN B O 1
ATOM 1858 N N . TYR B 1 58 ? -6.348 -12.344 7.684 1 91.69 58 TYR B N 1
ATOM 1859 C CA . TYR B 1 58 ? -6.516 -13.531 6.855 1 91.69 58 TYR B CA 1
ATOM 1860 C C . TYR B 1 58 ? -5.195 -13.945 6.219 1 91.69 58 TYR B C 1
ATOM 1862 O O . TYR B 1 58 ? -5.074 -15.055 5.695 1 91.69 58 TYR B O 1
ATOM 1870 N N . VAL B 1 59 ? -4.238 -13.125 6.285 1 95.62 59 VAL B N 1
ATOM 1871 C CA . VAL B 1 59 ? -3.002 -13.344 5.539 1 95.62 59 VAL B CA 1
ATOM 1872 C C . VAL B 1 59 ? -2.223 -14.5 6.164 1 95.62 59 VAL B C 1
ATOM 1874 O O . VAL B 1 59 ? -1.465 -15.188 5.477 1 95.62 59 VAL B O 1
ATOM 1877 N N . ASP B 1 60 ? -2.428 -14.719 7.492 1 95.25 60 ASP B N 1
ATOM 1878 C CA . ASP B 1 60 ? -1.754 -15.852 8.117 1 95.25 60 ASP B CA 1
ATOM 1879 C C . ASP B 1 60 ? -2.156 -17.172 7.453 1 95.25 60 ASP B C 1
ATOM 1881 O O . ASP B 1 60 ? -1.299 -17.984 7.102 1 95.25 60 ASP B O 1
ATOM 1885 N N . PHE B 1 61 ? -3.42 -17.344 7.289 1 95.75 61 PHE B N 1
ATOM 1886 C CA . PHE B 1 61 ? -3.924 -18.547 6.645 1 95.75 61 PHE B CA 1
ATOM 1887 C C . PHE B 1 61 ? -3.508 -18.594 5.18 1 95.75 61 PHE B C 1
ATOM 1889 O O . PHE B 1 61 ? -3.082 -19.641 4.68 1 95.75 61 PHE B O 1
ATOM 1896 N N . PHE B 1 62 ? -3.635 -17.547 4.5 1 97.5 62 PHE B N 1
ATOM 1897 C CA . PHE B 1 62 ? -3.168 -17.406 3.125 1 97.5 62 PHE B CA 1
ATOM 1898 C C . PHE B 1 62 ? -1.714 -17.859 3.002 1 97.5 62 PHE B C 1
ATOM 1900 O O . PHE B 1 62 ? -1.378 -18.672 2.143 1 97.5 62 PHE B O 1
ATOM 1907 N N . THR B 1 63 ? -0.872 -17.328 3.891 1 98.44 63 THR B N 1
ATOM 1908 C CA . THR B 1 63 ? 0.563 -17.578 3.836 1 98.44 63 THR B CA 1
ATOM 1909 C C . THR B 1 63 ? 0.863 -19.047 4.121 1 98.44 63 THR B C 1
ATOM 1911 O O . THR B 1 63 ? 1.697 -19.656 3.451 1 98.44 63 THR B O 1
ATOM 1914 N N . LYS B 1 64 ? 0.214 -19.594 5.051 1 98.12 64 LYS B N 1
ATOM 1915 C CA . LYS B 1 64 ? 0.388 -21.016 5.371 1 98.12 64 LYS B CA 1
ATOM 1916 C C . LYS B 1 64 ? 0.099 -21.891 4.16 1 98.12 64 LYS B C 1
ATOM 1918 O O . LYS B 1 64 ? 0.897 -22.766 3.812 1 98.12 64 LYS B O 1
ATOM 1923 N N . ASN B 1 65 ? -1.022 -21.656 3.514 1 98.25 65 ASN B N 1
ATOM 1924 C CA . ASN B 1 65 ? -1.396 -22.438 2.338 1 98.25 65 ASN B CA 1
ATOM 1925 C C . ASN B 1 65 ? -0.43 -22.203 1.181 1 98.25 65 ASN B C 1
ATOM 1927 O O . ASN B 1 65 ? -0.069 -23.141 0.471 1 98.25 65 ASN B O 1
ATOM 1931 N N . LEU B 1 66 ? -0.059 -21.031 0.979 1 98.75 66 LEU B N 1
ATOM 1932 C CA . LEU B 1 66 ? 0.896 -20.688 -0.067 1 98.75 66 LEU B CA 1
ATOM 1933 C C . LEU B 1 66 ? 2.211 -21.422 0.131 1 98.75 66 LEU B C 1
ATOM 1935 O O . LEU B 1 66 ? 2.756 -22 -0.818 1 98.75 66 LEU B O 1
ATOM 1939 N N . LEU B 1 67 ? 2.693 -21.359 1.361 1 98.56 67 LEU B N 1
ATOM 1940 C CA . LEU B 1 67 ? 3.988 -21.984 1.633 1 98.56 67 LEU B CA 1
ATOM 1941 C C . LEU B 1 67 ? 3.908 -23.5 1.487 1 98.56 67 LEU B C 1
ATOM 1943 O O . LEU B 1 67 ? 4.84 -24.125 0.983 1 98.56 67 LEU B O 1
ATOM 1947 N N . LYS B 1 68 ? 2.842 -24.078 1.943 1 98.25 68 LYS B N 1
ATOM 1948 C CA . LYS B 1 68 ? 2.639 -25.5 1.7 1 98.25 68 LYS B CA 1
ATOM 1949 C C . LYS B 1 68 ? 2.689 -25.828 0.208 1 98.25 68 LYS B C 1
ATOM 1951 O O . LYS B 1 68 ? 3.432 -26.703 -0.219 1 98.25 68 LYS B O 1
ATOM 1956 N N . LEU B 1 69 ? 1.946 -25.141 -0.546 1 98.62 69 LEU B N 1
ATOM 1957 C CA . LEU B 1 69 ? 1.865 -25.375 -1.982 1 98.62 69 LEU B CA 1
ATOM 1958 C C . LEU B 1 69 ? 3.213 -25.125 -2.652 1 98.62 69 LEU B C 1
ATOM 1960 O O . LEU B 1 69 ? 3.646 -25.922 -3.492 1 98.62 69 LEU B O 1
ATOM 1964 N N . SER B 1 70 ? 3.836 -24.016 -2.312 1 98.38 70 SER B N 1
ATOM 1965 C CA . SER B 1 70 ? 5.094 -23.641 -2.951 1 98.38 70 SER B CA 1
ATOM 1966 C C . SER B 1 70 ? 6.191 -24.656 -2.654 1 98.38 70 SER B C 1
ATOM 1968 O O . SER B 1 70 ? 7.133 -24.812 -3.436 1 98.38 70 SER B O 1
ATOM 1970 N N . SER B 1 71 ? 6.113 -25.312 -1.5 1 98.25 71 SER B N 1
ATOM 1971 C CA . SER B 1 71 ? 7.078 -26.359 -1.161 1 98.25 71 SER B CA 1
ATOM 1972 C C . SER B 1 71 ? 6.871 -27.609 -2.018 1 98.25 71 SER B C 1
ATOM 1974 O O . SER B 1 71 ? 7.824 -28.328 -2.303 1 98.25 71 SER B O 1
ATOM 1976 N N . GLU B 1 72 ? 5.703 -27.844 -2.387 1 98 72 GLU B N 1
ATOM 1977 C CA . GLU B 1 72 ? 5.363 -29 -3.199 1 98 72 GLU B CA 1
ATOM 1978 C C . GLU B 1 72 ? 5.633 -28.75 -4.676 1 98 72 GLU B C 1
ATOM 1980 O O . GLU B 1 72 ? 5.883 -29.672 -5.441 1 98 72 GLU B O 1
ATOM 1985 N N . PHE B 1 73 ? 5.598 -27.516 -5.082 1 98.31 73 PHE B N 1
ATOM 1986 C CA . PHE B 1 73 ? 5.742 -27.156 -6.484 1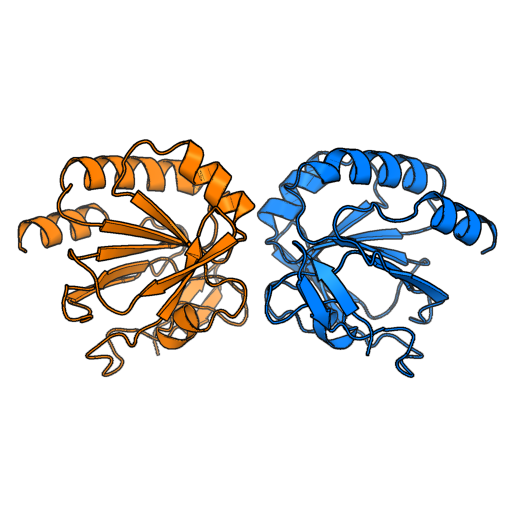 98.31 73 PHE B CA 1
ATOM 1987 C C . PHE B 1 73 ? 6.902 -26.188 -6.68 1 98.31 73 PHE B C 1
ATOM 1989 O O . PHE B 1 73 ? 6.707 -25.062 -7.152 1 98.31 73 PHE B O 1
ATOM 1996 N N . MET B 1 74 ? 8.062 -26.656 -6.539 1 97.06 74 MET B N 1
ATOM 1997 C CA . MET B 1 74 ? 9.273 -25.844 -6.535 1 97.06 74 MET B CA 1
ATOM 1998 C C . MET B 1 74 ? 9.625 -25.391 -7.949 1 97.06 74 MET B C 1
ATOM 2000 O O . MET B 1 74 ? 10.414 -24.469 -8.125 1 97.06 74 MET B O 1
ATOM 2004 N N . ASN B 1 75 ? 9.039 -26.016 -8.93 1 96.69 75 ASN B N 1
ATOM 2005 C CA . ASN B 1 75 ? 9.336 -25.672 -10.32 1 96.69 75 ASN B CA 1
ATOM 2006 C C . ASN B 1 75 ? 8.539 -24.453 -10.781 1 96.69 75 ASN B C 1
ATOM 2008 O O . ASN B 1 75 ? 8.711 -24 -11.914 1 96.69 75 ASN B O 1
ATOM 2012 N N . PHE B 1 76 ? 7.695 -23.922 -9.992 1 98.25 76 PHE B N 1
ATOM 2013 C CA . PHE B 1 76 ? 6.93 -22.703 -10.258 1 98.25 76 PHE B CA 1
ATOM 2014 C C . PHE B 1 76 ? 7.449 -21.547 -9.43 1 98.25 76 PHE B C 1
ATOM 2016 O O . PHE B 1 76 ? 8 -21.75 -8.344 1 98.25 76 PHE B O 1
ATOM 2023 N N . ASN B 1 77 ? 7.301 -20.359 -9.992 1 98.06 77 ASN B N 1
ATOM 2024 C CA . ASN B 1 77 ? 7.426 -19.156 -9.188 1 98.06 77 ASN B CA 1
ATOM 2025 C C . ASN B 1 77 ? 6.086 -18.734 -8.586 1 98.06 77 ASN B C 1
ATOM 2027 O O . ASN B 1 77 ? 5.047 -18.828 -9.242 1 98.06 77 ASN B O 1
ATOM 2031 N N . PHE B 1 78 ? 6.117 -18.359 -7.363 1 98.62 78 PHE B N 1
ATOM 2032 C CA . PHE B 1 78 ? 4.953 -17.797 -6.688 1 98.62 78 PHE B CA 1
ATOM 2033 C C . PHE B 1 78 ? 5.164 -16.312 -6.402 1 98.62 78 PHE B C 1
ATOM 2035 O O . PHE B 1 78 ? 6.086 -15.945 -5.676 1 98.62 78 PHE B O 1
ATOM 2042 N N . VAL B 1 79 ? 4.305 -15.523 -6.984 1 98.25 79 VAL B N 1
ATOM 2043 C CA . VAL B 1 79 ? 4.371 -14.07 -6.824 1 98.25 79 VAL B CA 1
ATOM 2044 C C . VAL B 1 79 ? 3.141 -13.578 -6.066 1 98.25 79 VAL B C 1
ATOM 2046 O O . VAL B 1 79 ? 2.008 -13.773 -6.516 1 98.25 79 VAL B O 1
ATOM 2049 N N . VAL B 1 80 ? 3.365 -13.008 -4.914 1 98.62 80 VAL B N 1
ATOM 2050 C CA . VAL B 1 80 ? 2.299 -12.336 -4.176 1 98.62 80 VAL B CA 1
ATOM 2051 C C . VAL B 1 80 ? 2.27 -10.852 -4.547 1 98.62 80 VAL B C 1
ATOM 2053 O O . VAL B 1 80 ? 3.27 -10.148 -4.387 1 98.62 80 VAL B O 1
ATOM 2056 N N . LEU B 1 81 ? 1.153 -10.398 -5.082 1 97.62 81 LEU B N 1
ATOM 2057 C CA . LEU B 1 81 ? 1.005 -9.031 -5.566 1 97.62 81 LEU B CA 1
ATOM 2058 C C . LEU B 1 81 ? 0.024 -8.25 -4.695 1 97.62 81 LEU B C 1
ATOM 2060 O O . LEU B 1 81 ? -1.106 -8.695 -4.48 1 97.62 81 LEU B O 1
ATOM 2064 N N . VAL B 1 82 ? 0.497 -7.145 -4.133 1 97 82 VAL B N 1
ATOM 2065 C CA . VAL B 1 82 ? -0.315 -6.238 -3.324 1 97 82 VAL B CA 1
ATOM 2066 C C . VAL B 1 82 ? 0.006 -4.793 -3.691 1 97 82 VAL B C 1
ATOM 2068 O O . VAL B 1 82 ? 1.113 -4.488 -4.141 1 97 82 VAL B O 1
ATOM 2071 N N . ASN B 1 83 ? -1.005 -3.939 -3.547 1 94.75 83 ASN B N 1
ATOM 2072 C CA . ASN B 1 83 ? -0.772 -2.518 -3.777 1 94.75 83 ASN B CA 1
ATOM 2073 C C . ASN B 1 83 ? -0.264 -1.821 -2.518 1 94.75 83 ASN B C 1
ATOM 2075 O O . ASN B 1 83 ? -0.881 -0.869 -2.037 1 94.75 83 ASN B O 1
ATOM 2079 N N . GLU B 1 84 ? 0.87 -2.271 -2.029 1 95.12 84 GLU B N 1
ATOM 2080 C CA . GLU B 1 84 ? 1.484 -1.751 -0.812 1 95.12 84 GLU B CA 1
ATOM 2081 C C . GLU B 1 84 ? 2.965 -1.447 -1.026 1 95.12 84 GLU B C 1
ATOM 2083 O O . GLU B 1 84 ? 3.564 -1.914 -1.996 1 95.12 84 GLU B O 1
ATOM 2088 N N . ASN B 1 85 ? 3.578 -0.656 -0.164 1 93.69 85 ASN B N 1
ATOM 2089 C CA . ASN B 1 85 ? 4.949 -0.193 -0.353 1 93.69 85 ASN B CA 1
ATOM 2090 C C . ASN B 1 85 ? 5.961 -1.282 -0.006 1 93.69 85 ASN B C 1
ATOM 2092 O O . ASN B 1 85 ? 5.621 -2.264 0.658 1 93.69 85 ASN B O 1
ATOM 2096 N N . PRO B 1 86 ? 7.172 -1.143 -0.398 1 94.56 86 PRO B N 1
ATOM 2097 C CA . PRO B 1 86 ? 8.203 -2.178 -0.256 1 94.56 86 PRO B CA 1
ATOM 2098 C C . PRO B 1 86 ? 8.516 -2.498 1.203 1 94.56 86 PRO B C 1
ATOM 2100 O O . PRO B 1 86 ? 8.984 -3.6 1.509 1 94.56 86 PRO B O 1
ATOM 2103 N N . LEU B 1 87 ? 8.32 -1.527 2.107 1 94.44 87 LEU B N 1
ATOM 2104 C CA . LEU B 1 87 ? 8.57 -1.826 3.514 1 94.44 87 LEU B CA 1
ATOM 2105 C C . LEU B 1 87 ? 7.656 -2.945 4 1 94.44 87 LEU B C 1
ATOM 2107 O O . LEU B 1 87 ? 8.086 -3.824 4.75 1 94.44 87 LEU B O 1
ATOM 2111 N N . ILE B 1 88 ? 6.43 -2.885 3.553 1 95.31 88 ILE B N 1
ATOM 2112 C CA . ILE B 1 88 ? 5.457 -3.902 3.93 1 95.31 88 ILE B CA 1
ATOM 2113 C C . ILE B 1 88 ? 5.82 -5.234 3.277 1 95.31 88 ILE B C 1
ATOM 2115 O O . ILE B 1 88 ? 5.773 -6.285 3.926 1 95.31 88 ILE B O 1
ATOM 2119 N N . LEU B 1 89 ? 6.18 -5.207 2.012 1 97.31 89 LEU B N 1
ATOM 2120 C CA . LEU B 1 89 ? 6.613 -6.41 1.312 1 97.31 89 LEU B CA 1
ATOM 2121 C C . LEU B 1 89 ? 7.789 -7.062 2.027 1 97.31 89 LEU B C 1
ATOM 2123 O O . LEU B 1 89 ? 7.809 -8.281 2.219 1 97.31 89 LEU B O 1
ATOM 2127 N N . ASN B 1 90 ? 8.734 -6.199 2.389 1 97 90 ASN B N 1
ATOM 2128 C CA . ASN B 1 90 ? 9.945 -6.68 3.043 1 97 90 ASN B CA 1
ATOM 2129 C C . ASN B 1 90 ? 9.633 -7.352 4.375 1 97 90 ASN B C 1
ATOM 2131 O O . ASN B 1 90 ? 10.188 -8.406 4.688 1 97 90 ASN B O 1
ATOM 2135 N N . LYS B 1 91 ? 8.82 -6.758 5.152 1 95.44 91 LYS B N 1
ATOM 2136 C CA . LYS B 1 91 ? 8.422 -7.336 6.434 1 95.44 91 LYS B CA 1
ATOM 2137 C C . LYS B 1 91 ? 7.785 -8.711 6.242 1 95.44 91 LYS B C 1
ATOM 2139 O O . LYS B 1 91 ? 8.109 -9.656 6.965 1 95.44 91 LYS B O 1
ATOM 2144 N N . TRP B 1 92 ? 6.891 -8.828 5.305 1 97.5 92 TRP B N 1
ATOM 2145 C CA . TRP B 1 92 ? 6.227 -10.102 5.043 1 97.5 92 TRP B CA 1
ATOM 2146 C C . TRP B 1 92 ? 7.219 -11.133 4.523 1 97.5 92 TRP B C 1
ATOM 2148 O O . TRP B 1 92 ? 7.254 -12.273 5 1 97.5 92 TRP B O 1
ATOM 2158 N N . GLU B 1 93 ? 8.031 -10.758 3.543 1 97.69 93 GLU B N 1
ATOM 2159 C CA . GLU B 1 93 ? 8.977 -11.68 2.916 1 97.69 93 GLU B CA 1
ATOM 2160 C C . GLU B 1 93 ? 10.008 -12.188 3.92 1 97.69 93 GLU B C 1
ATOM 2162 O O . GLU B 1 93 ? 10.555 -13.281 3.762 1 97.69 93 GLU B O 1
ATOM 2167 N N . SER B 1 94 ? 10.312 -11.328 4.852 1 96.94 94 SER B N 1
ATOM 2168 C CA . SER B 1 94 ? 11.32 -11.695 5.84 1 96.94 94 SER B CA 1
ATOM 2169 C C . SER B 1 94 ? 10.898 -12.93 6.633 1 96.94 94 SER B C 1
ATOM 2171 O O . SER B 1 94 ? 11.742 -13.602 7.23 1 96.94 94 SER B O 1
ATOM 2173 N N . LEU B 1 95 ? 9.602 -13.266 6.66 1 95.56 95 LEU B N 1
ATOM 2174 C CA . LEU B 1 95 ? 9.078 -14.422 7.379 1 95.56 95 LEU B CA 1
ATOM 2175 C C . LEU B 1 95 ? 9.031 -15.648 6.477 1 95.56 95 LEU B C 1
ATOM 2177 O O . LEU B 1 95 ? 8.648 -16.734 6.918 1 95.56 95 LEU B O 1
ATOM 2181 N N . ILE B 1 96 ? 9.398 -15.508 5.227 1 97.38 96 ILE B N 1
ATOM 2182 C CA . ILE B 1 96 ? 9.281 -16.531 4.203 1 97.38 96 ILE B CA 1
ATOM 2183 C C . ILE B 1 96 ? 10.664 -17.078 3.852 1 97.38 96 ILE B C 1
ATOM 2185 O O . ILE B 1 96 ? 11.547 -16.312 3.428 1 97.38 96 ILE B O 1
ATOM 2189 N N . GLU B 1 97 ? 10.852 -18.344 3.939 1 96.5 97 GLU B N 1
ATOM 2190 C CA . GLU B 1 97 ? 12.141 -18.969 3.65 1 96.5 97 GLU B CA 1
ATOM 2191 C C . GLU B 1 97 ? 12.195 -19.469 2.215 1 96.5 97 GLU B C 1
ATOM 2193 O O . GLU B 1 97 ? 13.273 -19.656 1.657 1 96.5 97 GLU B O 1
ATOM 2198 N N . GLN B 1 98 ? 11.102 -19.766 1.641 1 97.5 98 GLN B N 1
ATOM 2199 C CA . GLN B 1 98 ? 11.039 -20.328 0.295 1 97.5 98 GLN B CA 1
ATOM 2200 C C . GLN B 1 98 ? 11.57 -19.344 -0.739 1 97.5 98 GLN B C 1
ATOM 2202 O O . GLN B 1 98 ? 11.109 -18.203 -0.812 1 97.5 98 GLN B O 1
ATOM 2207 N N . LYS B 1 99 ? 12.414 -19.844 -1.526 1 96.5 99 LYS B N 1
ATOM 2208 C CA . LYS B 1 99 ? 13.086 -18.984 -2.5 1 96.5 99 LYS B CA 1
ATOM 2209 C C . LYS B 1 99 ? 12.188 -18.719 -3.709 1 96.5 99 LYS B C 1
ATOM 2211 O O . LYS B 1 99 ? 12.398 -17.75 -4.445 1 96.5 99 LYS B O 1
ATOM 2216 N N . ASN B 1 100 ? 11.25 -19.562 -3.949 1 98 100 ASN B N 1
ATOM 2217 C CA . ASN B 1 100 ? 10.375 -19.406 -5.105 1 98 100 ASN B CA 1
ATOM 2218 C C . ASN B 1 100 ? 9.133 -18.594 -4.762 1 98 100 ASN B C 1
ATOM 2220 O O . ASN B 1 100 ? 8.156 -18.594 -5.516 1 98 100 ASN B O 1
ATOM 2224 N N . VAL B 1 101 ? 9.094 -17.984 -3.574 1 98.62 101 VAL B N 1
ATOM 2225 C CA . VAL B 1 101 ? 8.008 -17.109 -3.154 1 98.62 101 VAL B CA 1
ATOM 2226 C C . VAL B 1 101 ? 8.523 -15.68 -2.963 1 98.62 101 VAL B C 1
ATOM 2228 O O . VAL B 1 101 ? 9.422 -15.453 -2.146 1 98.62 101 VAL B O 1
ATOM 2231 N N . ARG B 1 102 ? 7.961 -14.719 -3.74 1 98.19 102 ARG B N 1
ATOM 2232 C CA . ARG B 1 102 ? 8.344 -13.312 -3.633 1 98.19 102 ARG B CA 1
ATOM 2233 C C . ARG B 1 102 ? 7.121 -12.406 -3.701 1 98.19 102 ARG B C 1
ATOM 2235 O O . ARG B 1 102 ? 6.109 -12.758 -4.316 1 98.19 102 ARG B O 1
ATOM 2242 N N . ALA B 1 103 ? 7.199 -11.305 -3.072 1 98.38 103 ALA B N 1
ATOM 2243 C CA . ALA B 1 103 ? 6.145 -10.297 -3.131 1 98.38 103 ALA B CA 1
ATOM 2244 C C . ALA B 1 103 ? 6.555 -9.125 -4.02 1 98.38 103 ALA B C 1
ATOM 2246 O O . ALA B 1 103 ? 7.723 -8.734 -4.039 1 98.38 103 ALA B O 1
ATOM 2247 N N . PHE B 1 104 ? 5.633 -8.602 -4.781 1 98.19 104 PHE B N 1
ATOM 2248 C CA . PHE B 1 104 ? 5.828 -7.434 -5.629 1 98.19 104 PHE B CA 1
ATOM 2249 C C . PHE B 1 104 ? 4.648 -6.477 -5.512 1 98.19 104 PHE B C 1
ATOM 2251 O O . PHE B 1 104 ? 3.605 -6.836 -4.953 1 98.19 104 PHE B O 1
ATOM 2258 N N . SER B 1 105 ? 4.871 -5.289 -5.977 1 97.12 105 SER B N 1
ATOM 2259 C CA . SER B 1 105 ? 3.85 -4.246 -6.051 1 97.12 105 SER B CA 1
ATOM 2260 C C . SER B 1 105 ? 4.027 -3.383 -7.293 1 97.12 105 SER B C 1
ATOM 2262 O O . SER B 1 105 ? 5.105 -3.361 -7.891 1 97.12 105 SER B O 1
ATOM 2264 N N . ASP B 1 106 ? 3.023 -2.82 -7.762 1 93.69 106 ASP B N 1
ATOM 2265 C CA . ASP B 1 106 ? 3.17 -1.72 -8.711 1 93.69 106 ASP B CA 1
ATOM 2266 C C . ASP B 1 106 ? 2.477 -0.459 -8.195 1 93.69 106 ASP B C 1
ATOM 2268 O O . ASP B 1 106 ? 1.868 0.28 -8.977 1 93.69 106 ASP B O 1
ATOM 2272 N N . PHE B 1 107 ? 2.551 -0.237 -6.902 1 90 107 PHE B N 1
ATOM 2273 C CA . PHE B 1 107 ? 1.816 0.778 -6.156 1 90 107 PHE B CA 1
ATOM 2274 C C . PHE B 1 107 ? 2.146 2.174 -6.672 1 90 107 PHE B C 1
ATOM 2276 O O . PHE B 1 107 ? 1.359 3.107 -6.5 1 90 107 PHE B O 1
ATOM 2283 N N . ALA B 1 108 ? 3.273 2.367 -7.328 1 85.56 108 ALA B N 1
ATOM 2284 C CA . ALA B 1 108 ? 3.684 3.689 -7.793 1 85.56 108 ALA B CA 1
ATOM 2285 C C . ALA B 1 108 ? 2.811 4.16 -8.953 1 85.56 108 ALA B C 1
ATOM 2287 O O . ALA B 1 108 ? 2.412 5.324 -9.008 1 85.56 108 ALA B O 1
ATOM 2288 N N . THR B 1 109 ? 2.441 3.229 -9.812 1 86.69 109 THR B N 1
ATOM 2289 C CA . THR B 1 109 ? 1.748 3.641 -11.031 1 86.69 109 THR B CA 1
ATOM 2290 C C . THR B 1 109 ? 0.474 2.826 -11.227 1 86.69 109 THR B C 1
ATOM 2292 O O . THR B 1 109 ? -0.441 3.258 -11.938 1 86.69 109 THR B O 1
ATOM 2295 N N . ASN B 1 110 ? 0.474 1.671 -10.727 1 91.25 110 ASN B N 1
ATOM 2296 C CA . ASN B 1 110 ? -0.624 0.721 -10.875 1 91.25 110 ASN B CA 1
ATOM 2297 C C . ASN B 1 110 ? -0.883 0.385 -12.344 1 91.25 110 ASN B C 1
ATOM 2299 O O . ASN B 1 110 ? -2.006 0.043 -12.711 1 91.25 110 ASN B O 1
ATOM 2303 N N . THR B 1 111 ? 0.086 0.557 -13.18 1 91 111 THR B N 1
ATOM 2304 C CA . THR B 1 111 ? -0.048 0.342 -14.617 1 91 111 THR B CA 1
ATOM 2305 C C . THR B 1 111 ? -0.332 -1.127 -14.922 1 91 111 THR B C 1
ATOM 2307 O O . THR B 1 111 ? -1.247 -1.443 -15.688 1 91 111 THR B O 1
ATOM 2310 N N . PHE B 1 112 ? 0.432 -2.049 -14.375 1 92.75 112 PHE B N 1
ATOM 2311 C CA .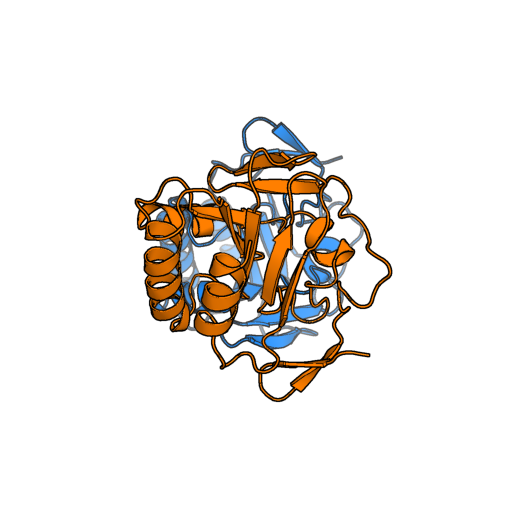 PHE B 1 112 ? 0.255 -3.473 -14.633 1 92.75 112 PHE B CA 1
ATOM 2312 C C . PHE B 1 112 ? -1.104 -3.947 -14.133 1 92.75 112 PHE B C 1
ATOM 2314 O O . PHE B 1 112 ? -1.873 -4.551 -14.883 1 92.75 112 PHE B O 1
ATOM 2321 N N . SER B 1 113 ? -1.418 -3.635 -12.875 1 92.06 113 SER B N 1
ATOM 2322 C CA . SER B 1 113 ? -2.648 -4.113 -12.25 1 92.06 113 SER B CA 1
ATOM 2323 C C . SER B 1 113 ? -3.877 -3.584 -12.984 1 92.06 113 SER B C 1
ATOM 2325 O O . SER B 1 113 ? -4.871 -4.301 -13.133 1 92.06 113 SER B O 1
ATOM 2327 N N . LYS B 1 114 ? -3.777 -2.373 -13.445 1 88.75 114 LYS B N 1
ATOM 2328 C CA . LYS B 1 114 ? -4.879 -1.807 -14.227 1 88.75 114 LYS B CA 1
ATOM 2329 C C . LYS B 1 114 ? -4.984 -2.473 -15.594 1 88.75 114 LYS B C 1
ATOM 2331 O O . LYS B 1 114 ? -6.09 -2.729 -16.078 1 88.75 114 LYS B O 1
ATOM 2336 N N . SER B 1 115 ? -3.863 -2.75 -16.219 1 88.44 115 SER B N 1
ATOM 2337 C CA . SER B 1 115 ? -3.85 -3.334 -17.547 1 88.44 115 SER B CA 1
ATOM 2338 C C . SER B 1 115 ? -4.5 -4.715 -17.562 1 88.44 115 SER B C 1
ATOM 2340 O O . SER B 1 115 ? -5.082 -5.125 -18.562 1 88.44 115 SER B O 1
ATOM 2342 N N . ILE B 1 116 ? -4.48 -5.375 -16.375 1 87.19 116 ILE B N 1
ATOM 2343 C CA . ILE B 1 116 ? -5.039 -6.723 -16.359 1 87.19 116 ILE B CA 1
ATOM 2344 C C . ILE B 1 116 ? -6.336 -6.738 -15.562 1 87.19 116 ILE B C 1
ATOM 2346 O O . ILE B 1 116 ? -6.891 -7.805 -15.281 1 87.19 116 ILE B O 1
ATOM 2350 N N . GLY B 1 117 ? -6.711 -5.641 -15.078 1 84.69 117 GLY B N 1
ATOM 2351 C CA . GLY B 1 117 ? -8.055 -5.457 -14.555 1 84.69 117 GLY B CA 1
ATOM 2352 C C . GLY B 1 117 ? -8.203 -5.934 -13.117 1 84.69 117 GLY B C 1
ATOM 2353 O O . GLY B 1 117 ? -9.305 -6.266 -12.68 1 84.69 117 GLY B O 1
ATOM 2354 N N . ILE B 1 118 ? -7.137 -5.98 -12.375 1 88.31 118 ILE B N 1
ATOM 2355 C CA . ILE B 1 118 ? -7.258 -6.492 -11.016 1 88.31 118 ILE B CA 1
ATOM 2356 C C . ILE B 1 118 ? -7.32 -5.328 -10.031 1 88.31 118 ILE B C 1
ATOM 2358 O O . ILE B 1 118 ? -7.586 -5.527 -8.836 1 88.31 118 ILE B O 1
ATOM 2362 N N . PHE B 1 119 ? -7.152 -4.145 -10.492 1 90 119 PHE B N 1
ATOM 2363 C CA . PHE B 1 119 ? -7.152 -2.947 -9.664 1 90 119 PHE B CA 1
ATOM 2364 C C . PHE B 1 119 ? -8.547 -2.34 -9.578 1 90 119 PHE B C 1
ATOM 2366 O O . PHE B 1 119 ? -9.203 -2.135 -10.602 1 90 119 PHE B O 1
ATOM 2373 N N . ILE B 1 120 ? -8.969 -2.025 -8.391 1 87.81 120 ILE B N 1
ATOM 2374 C CA . ILE B 1 120 ? -10.234 -1.337 -8.188 1 87.81 120 ILE B CA 1
ATOM 2375 C C . ILE B 1 120 ? -9.984 0.151 -7.953 1 87.81 120 ILE B C 1
ATOM 2377 O O . ILE B 1 120 ? -9.586 0.557 -6.863 1 87.81 120 ILE B O 1
ATOM 2381 N N . ASP B 1 121 ? -10.359 1.014 -8.836 1 83.38 121 ASP B N 1
ATOM 2382 C CA . ASP B 1 121 ? -10.039 2.438 -8.836 1 83.38 121 ASP B CA 1
ATOM 2383 C C . ASP B 1 121 ? -10.633 3.131 -7.609 1 83.38 121 ASP B C 1
ATOM 2385 O O . ASP B 1 121 ? -9.977 3.971 -6.984 1 83.38 121 ASP B O 1
ATOM 2389 N N . LYS B 1 122 ? -11.773 2.785 -7.172 1 82.19 122 LYS B N 1
ATOM 2390 C CA . LYS B 1 122 ? -12.477 3.479 -6.09 1 82.19 122 LYS B CA 1
ATOM 2391 C C . LYS B 1 122 ? -11.898 3.098 -4.73 1 82.19 122 LYS B C 1
ATOM 2393 O O . LYS B 1 122 ? -11.992 3.867 -3.773 1 82.19 122 LYS B O 1
ATOM 2398 N N . LEU B 1 123 ? -11.234 1.916 -4.723 1 84.5 123 LEU B N 1
ATOM 2399 C CA . LEU B 1 123 ? -10.75 1.412 -3.439 1 84.5 123 LEU B CA 1
ATOM 2400 C C . LEU B 1 123 ? -9.234 1.513 -3.348 1 84.5 123 LEU B C 1
ATOM 2402 O O . LEU B 1 123 ? -8.68 1.589 -2.25 1 84.5 123 LEU B O 1
ATOM 2406 N N . GLY B 1 124 ? -8.609 1.478 -4.473 1 88.25 124 GLY B N 1
ATOM 2407 C CA . GLY B 1 124 ? -7.164 1.64 -4.512 1 88.25 124 GLY B CA 1
ATOM 2408 C C . GLY B 1 124 ? -6.41 0.36 -4.199 1 88.25 124 GLY B C 1
ATOM 2409 O O . GLY B 1 124 ? -5.242 0.399 -3.809 1 88.25 124 GLY B O 1
ATOM 2410 N N . PHE B 1 125 ? -7.133 -0.77 -4.277 1 91.88 125 PHE B N 1
ATOM 2411 C CA . PHE B 1 125 ? -6.414 -2.012 -4.02 1 91.88 125 PHE B CA 1
ATOM 2412 C C . PHE B 1 125 ? -6.871 -3.109 -4.973 1 91.88 125 PHE B C 1
ATOM 2414 O O . PHE B 1 125 ? -7.77 -2.898 -5.785 1 91.88 125 PHE B O 1
ATOM 2421 N N . TYR B 1 126 ? -6.148 -4.242 -4.957 1 91.56 126 TYR B N 1
ATOM 2422 C CA . TYR B 1 126 ? -6.359 -5.352 -5.883 1 91.56 126 TYR B CA 1
ATOM 2423 C C . TYR B 1 126 ? -7.488 -6.258 -5.402 1 91.56 126 TYR B C 1
ATOM 2425 O O . TYR B 1 126 ? -7.672 -6.441 -4.195 1 91.56 126 TYR B O 1
ATOM 2433 N N . ILE B 1 127 ? -8.133 -6.82 -6.379 1 89.69 127 ILE B N 1
ATOM 2434 C CA . ILE B 1 127 ? -9.031 -7.918 -6.047 1 89.69 127 ILE B CA 1
ATOM 2435 C C . ILE B 1 127 ? -8.219 -9.156 -5.676 1 89.69 127 ILE B C 1
ATOM 2437 O O . ILE B 1 127 ? -7.051 -9.281 -6.062 1 89.69 127 ILE B O 1
ATOM 2441 N N . LYS B 1 128 ? -8.867 -9.969 -4.926 1 93 128 LYS B N 1
ATOM 2442 C CA . LYS B 1 128 ? -8.258 -11.258 -4.621 1 93 128 LYS B CA 1
ATOM 2443 C C . LYS B 1 128 ? -8.383 -12.219 -5.797 1 93 128 LYS B C 1
ATOM 2445 O O . LYS B 1 128 ? -9.492 -12.523 -6.246 1 93 128 LYS B O 1
ATOM 2450 N N . THR B 1 129 ? -7.266 -12.625 -6.328 1 92.25 129 THR B N 1
ATOM 2451 C CA . THR B 1 129 ? -7.293 -13.516 -7.48 1 92.25 129 THR B CA 1
ATOM 2452 C C . THR B 1 129 ? -6.027 -14.367 -7.535 1 92.25 129 THR B C 1
ATOM 2454 O O . THR B 1 129 ? -5.066 -14.109 -6.812 1 92.25 129 THR B O 1
ATOM 2457 N N . CYS B 1 130 ? -6.102 -15.422 -8.312 1 95.25 130 CYS B N 1
ATOM 2458 C CA . CYS B 1 130 ? -4.969 -16.266 -8.688 1 95.25 130 CYS B CA 1
ATOM 2459 C C . CYS B 1 130 ? -4.93 -16.484 -10.195 1 95.25 130 CYS B C 1
ATOM 2461 O O . CYS B 1 130 ? -5.949 -16.812 -10.805 1 95.25 130 CYS B O 1
ATOM 2463 N N . PHE B 1 131 ? -3.764 -16.234 -10.781 1 93.94 131 PHE B N 1
ATOM 2464 C CA . PHE B 1 131 ? -3.6 -16.547 -12.195 1 93.94 131 PHE B CA 1
ATOM 2465 C C . PHE B 1 131 ? -2.184 -17.031 -12.484 1 93.94 131 PHE B C 1
ATOM 2467 O O . PHE B 1 131 ? -1.271 -16.812 -11.688 1 93.94 131 PHE B O 1
ATOM 2474 N N . ILE B 1 132 ? -2.051 -17.734 -13.617 1 95.25 132 ILE B N 1
ATOM 2475 C CA . ILE B 1 132 ? -0.762 -18.312 -13.984 1 95.25 132 ILE B CA 1
ATOM 2476 C C . ILE B 1 132 ? -0.351 -17.812 -15.367 1 95.25 132 ILE B C 1
ATOM 2478 O O . ILE B 1 132 ? -1.153 -17.844 -16.312 1 95.25 132 ILE B O 1
ATOM 2482 N N . ILE B 1 133 ? 0.833 -17.375 -15.406 1 93.75 133 ILE B N 1
ATOM 2483 C CA . ILE B 1 133 ? 1.437 -16.984 -16.672 1 93.75 133 ILE B CA 1
ATOM 2484 C C . ILE B 1 133 ? 2.51 -18 -17.062 1 93.75 133 ILE B C 1
ATOM 2486 O O . ILE B 1 133 ? 3.385 -18.328 -16.266 1 93.75 133 ILE B O 1
ATOM 2490 N N . ASN B 1 134 ? 2.434 -18.484 -18.25 1 92.31 134 ASN B N 1
ATOM 2491 C CA . ASN B 1 134 ? 3.441 -19.453 -18.688 1 92.31 134 ASN B CA 1
ATOM 2492 C C . ASN B 1 134 ? 4.656 -18.75 -19.297 1 92.31 134 ASN B C 1
ATOM 2494 O O . ASN B 1 134 ? 4.77 -17.531 -19.234 1 92.31 134 ASN B O 1
ATOM 2498 N N . GLU B 1 135 ? 5.59 -19.5 -19.844 1 91.56 135 GLU B N 1
ATOM 2499 C CA . GLU B 1 135 ? 6.867 -19 -20.344 1 91.56 135 GLU B CA 1
ATOM 2500 C C . GLU B 1 135 ? 6.68 -18.125 -21.578 1 91.56 135 GLU B C 1
ATOM 2502 O O . GLU B 1 135 ? 7.574 -17.359 -21.938 1 91.56 135 GLU B O 1
ATOM 2507 N N . ASN B 1 136 ? 5.504 -18.172 -22.219 1 87.19 136 ASN B N 1
ATOM 2508 C CA . ASN B 1 136 ? 5.188 -17.359 -23.391 1 87.19 136 ASN B CA 1
ATOM 2509 C C . ASN B 1 136 ? 4.344 -16.141 -23.031 1 87.19 136 ASN B C 1
ATOM 2511 O O . ASN B 1 136 ? 3.742 -15.516 -23.906 1 87.19 136 ASN B O 1
ATOM 2515 N N . PHE B 1 137 ? 4.113 -15.961 -21.719 1 90.69 137 PHE B N 1
ATOM 2516 C CA . PHE B 1 137 ? 3.398 -14.812 -21.172 1 90.69 137 PHE B CA 1
ATOM 2517 C C . PHE B 1 137 ? 1.907 -14.922 -21.469 1 90.69 137 PHE B C 1
ATOM 2519 O O . PHE B 1 137 ? 1.225 -13.906 -21.609 1 90.69 137 PHE B O 1
ATOM 2526 N N . LYS B 1 138 ? 1.513 -16.141 -21.578 1 88.5 138 LYS B N 1
ATOM 2527 C CA . LYS B 1 138 ? 0.087 -16.422 -21.719 1 88.5 138 LYS B CA 1
ATOM 2528 C C . LYS B 1 138 ? -0.543 -16.781 -20.391 1 88.5 138 LYS B C 1
ATOM 2530 O O . LYS B 1 138 ? 0.059 -17.5 -19.578 1 88.5 138 LYS B O 1
ATOM 2535 N N . ILE B 1 139 ? -1.704 -16.281 -20.188 1 90.69 139 ILE B N 1
ATOM 2536 C CA . ILE B 1 139 ? -2.473 -16.688 -19.016 1 90.69 139 ILE B CA 1
ATOM 2537 C C . ILE B 1 139 ? -3.104 -18.047 -19.266 1 90.69 139 ILE B C 1
ATOM 2539 O O . ILE B 1 139 ? -3.893 -18.219 -20.188 1 90.69 139 ILE B O 1
ATOM 2543 N N . ILE B 1 140 ? -2.836 -18.953 -18.422 1 91.38 140 ILE B N 1
ATOM 2544 C CA . ILE B 1 140 ? -3.311 -20.312 -18.656 1 91.38 140 ILE B CA 1
ATOM 2545 C C . ILE B 1 140 ? -4.254 -20.734 -17.547 1 91.38 140 ILE B C 1
ATOM 2547 O O . ILE B 1 140 ? -4.832 -21.828 -17.594 1 91.38 140 ILE B O 1
ATOM 2551 N N . TYR B 1 141 ? -4.383 -19.922 -16.562 1 92 141 TYR B N 1
ATOM 2552 C CA . TYR B 1 141 ? -5.246 -20.188 -15.414 1 92 141 TYR B CA 1
ATOM 2553 C C . TYR B 1 141 ? -5.68 -18.875 -14.75 1 92 141 TYR B C 1
ATOM 2555 O O . TYR B 1 141 ? -4.895 -17.938 -14.656 1 92 141 TYR B O 1
ATOM 2563 N N . GLN B 1 142 ? -6.918 -18.875 -14.305 1 91.44 142 GLN B N 1
ATOM 2564 C CA . GLN B 1 142 ? -7.395 -17.75 -13.492 1 91.44 142 GLN B CA 1
ATOM 2565 C C . GLN B 1 142 ? -8.531 -18.203 -12.57 1 91.44 142 GLN B C 1
ATOM 2567 O O . GLN B 1 142 ? -9.422 -18.938 -12.984 1 91.44 142 GLN B O 1
ATOM 2572 N N . ASP B 1 143 ? -8.422 -17.797 -11.43 1 91.31 143 ASP B N 1
ATOM 2573 C CA . ASP B 1 143 ? -9.477 -17.953 -10.43 1 91.31 143 ASP B CA 1
ATOM 2574 C C . ASP B 1 143 ? -9.672 -16.672 -9.625 1 91.31 143 ASP B C 1
ATOM 2576 O O . ASP B 1 143 ? -8.703 -16.109 -9.094 1 91.31 143 ASP B O 1
ATOM 2580 N N . ILE B 1 144 ? -10.906 -16.219 -9.586 1 89.62 144 ILE B N 1
ATOM 2581 C CA . ILE B 1 144 ? -11.227 -14.969 -8.898 1 89.62 144 ILE B CA 1
ATOM 2582 C C . ILE B 1 144 ? -12.016 -15.266 -7.629 1 89.62 144 ILE B C 1
ATOM 2584 O O . ILE B 1 144 ? -12.914 -16.109 -7.629 1 89.62 144 ILE B O 1
ATOM 2588 N N . VAL B 1 145 ? -11.602 -14.555 -6.57 1 90.88 145 VAL B N 1
ATOM 2589 C CA . VAL B 1 145 ? -12.359 -14.625 -5.328 1 90.88 145 VAL B CA 1
ATOM 2590 C C . VAL B 1 145 ? -13.406 -13.516 -5.293 1 90.88 145 VAL B C 1
ATOM 2592 O O . VAL B 1 145 ? -13.07 -12.344 -5.105 1 90.88 145 VAL B O 1
ATOM 2595 N N . PHE B 1 146 ? -14.609 -13.828 -5.402 1 82.75 146 PHE B N 1
ATOM 2596 C CA . PHE B 1 146 ? -15.68 -12.852 -5.562 1 82.75 146 PHE B CA 1
ATOM 2597 C C . PHE B 1 146 ? -16.016 -12.188 -4.234 1 82.75 146 PHE B C 1
ATOM 2599 O O . PHE B 1 146 ? -16.281 -10.984 -4.184 1 82.75 146 PHE B O 1
ATOM 2606 N N . ASN B 1 147 ? -15.992 -13.039 -3.25 1 82.62 147 ASN B N 1
ATOM 2607 C CA . ASN B 1 147 ? -16.219 -12.523 -1.908 1 82.62 147 ASN B CA 1
ATOM 2608 C C . ASN B 1 147 ? -14.914 -12.312 -1.152 1 82.62 147 ASN B C 1
ATOM 2610 O O . ASN B 1 147 ? -14.188 -13.273 -0.892 1 82.62 147 ASN B O 1
ATOM 2614 N N . LEU B 1 148 ? -14.633 -11.094 -0.808 1 78 148 LEU B N 1
ATOM 2615 C CA . LEU B 1 148 ? -13.352 -10.727 -0.214 1 78 148 LEU B CA 1
ATOM 2616 C C . LEU B 1 148 ? -13.07 -11.562 1.032 1 78 148 LEU B C 1
ATOM 2618 O O . LEU B 1 148 ? -11.906 -11.797 1.377 1 78 148 LEU B O 1
ATOM 2622 N N . HIS B 1 149 ? -14.078 -12.039 1.661 1 83.06 149 HIS B N 1
ATOM 2623 C CA . HIS B 1 149 ? -13.898 -12.797 2.896 1 83.06 149 HIS B CA 1
ATOM 2624 C C . HIS B 1 149 ? -13.484 -14.234 2.611 1 83.06 149 HIS B C 1
ATOM 2626 O O . HIS B 1 149 ? -13.023 -14.938 3.508 1 83.06 149 HIS B O 1
ATOM 2632 N N . ASP B 1 150 ? -13.68 -14.641 1.416 1 90.69 150 ASP B N 1
ATOM 2633 C CA . ASP B 1 150 ? -13.281 -15.992 1.052 1 90.69 150 ASP B CA 1
ATOM 2634 C C . ASP B 1 150 ? -11.789 -16.062 0.736 1 90.69 150 ASP B C 1
ATOM 2636 O O . ASP B 1 150 ? -11.164 -15.047 0.423 1 90.69 150 ASP B O 1
ATOM 2640 N N . GLU B 1 151 ? -11.312 -17.219 0.892 1 93.06 151 GLU B N 1
ATOM 2641 C CA . GLU B 1 151 ? -9.898 -17.453 0.589 1 93.06 151 GLU B CA 1
ATOM 2642 C C . GLU B 1 151 ? -9.711 -17.875 -0.866 1 93.06 151 GLU B C 1
ATOM 2644 O O . GLU B 1 151 ? -10.641 -18.391 -1.496 1 93.06 151 GLU B O 1
ATOM 2649 N N . ILE B 1 152 ? -8.531 -17.594 -1.436 1 95.62 152 ILE B N 1
ATOM 2650 C CA . ILE B 1 152 ? -8.133 -18.188 -2.707 1 95.62 152 ILE B CA 1
ATOM 2651 C C . ILE B 1 152 ? -8.32 -19.703 -2.654 1 95.62 152 ILE B C 1
ATOM 2653 O O . ILE B 1 152 ? -8.016 -20.344 -1.642 1 95.62 152 ILE B O 1
ATOM 2657 N N . ASN B 1 153 ? -8.828 -20.25 -3.66 1 96.5 153 ASN B N 1
ATOM 2658 C CA . ASN B 1 153 ? -9.062 -21.688 -3.709 1 96.5 153 ASN B CA 1
ATOM 2659 C C . ASN B 1 153 ? -7.773 -22.453 -4.004 1 96.5 153 ASN B C 1
ATOM 2661 O O . ASN B 1 153 ? -7.543 -22.875 -5.141 1 96.5 153 ASN B O 1
ATOM 2665 N N . PHE B 1 154 ? -7.039 -22.734 -2.984 1 98.19 154 PHE B N 1
ATOM 2666 C CA . PHE B 1 154 ? -5.738 -23.375 -3.131 1 98.19 154 PHE B CA 1
ATOM 2667 C C . PHE B 1 154 ? -5.902 -24.828 -3.586 1 98.19 154 PHE B C 1
ATOM 2669 O O . PHE B 1 154 ? -5.047 -25.359 -4.297 1 98.19 154 PHE B O 1
ATOM 2676 N N . LYS B 1 155 ? -6.98 -25.453 -3.201 1 97.69 155 LYS B N 1
ATOM 2677 C CA . LYS B 1 155 ? -7.23 -26.812 -3.662 1 97.69 155 LYS B CA 1
ATOM 2678 C C . LYS B 1 155 ? -7.414 -26.859 -5.176 1 97.69 155 LYS B C 1
ATOM 2680 O O . LYS B 1 155 ? -6.832 -27.703 -5.855 1 97.69 155 LYS B O 1
ATOM 2685 N N . LYS B 1 156 ? -8.25 -25.953 -5.613 1 97.69 156 LYS B N 1
ATOM 2686 C CA . LYS B 1 156 ? -8.453 -25.844 -7.055 1 97.69 156 LYS B CA 1
ATOM 2687 C C . LYS B 1 156 ? -7.137 -25.578 -7.781 1 97.69 156 LYS B C 1
ATOM 2689 O O . LYS B 1 156 ? -6.859 -26.172 -8.82 1 97.69 156 LYS B O 1
ATOM 2694 N N . LEU B 1 157 ? -6.336 -24.688 -7.301 1 98.25 157 LEU B N 1
ATOM 2695 C CA . LEU B 1 157 ? -5.031 -24.359 -7.871 1 98.25 157 LEU B CA 1
ATOM 2696 C C . LEU B 1 157 ? -4.125 -25.594 -7.871 1 98.25 157 LEU B C 1
ATOM 2698 O O . LEU B 1 157 ? -3.488 -25.891 -8.883 1 98.25 157 LEU B O 1
ATOM 2702 N N . GLU B 1 158 ? -4.121 -26.25 -6.762 1 98.56 158 GLU B N 1
ATOM 2703 C CA . GLU B 1 158 ? -3.285 -27.438 -6.637 1 98.56 158 GLU B CA 1
ATOM 2704 C C . GLU B 1 158 ? -3.654 -28.484 -7.688 1 98.56 158 GLU B C 1
ATOM 2706 O O . GLU B 1 158 ? -2.773 -29.062 -8.328 1 98.56 158 GLU B O 1
ATOM 2711 N N . VAL B 1 159 ? -4.898 -28.719 -7.828 1 98.25 159 VAL B N 1
ATOM 2712 C CA . VAL B 1 159 ? -5.371 -29.688 -8.812 1 98.25 159 VAL B CA 1
ATOM 2713 C C . VAL B 1 159 ? -4.891 -29.297 -10.203 1 98.25 159 VAL B C 1
ATOM 2715 O O . VAL B 1 159 ? -4.391 -30.141 -10.953 1 98.25 159 VAL B O 1
ATOM 2718 N N . PHE B 1 160 ? -5.047 -28.016 -10.492 1 97.81 160 PHE B N 1
ATOM 2719 C CA . PHE B 1 160 ? -4.617 -27.547 -11.805 1 97.81 160 PHE B CA 1
ATOM 2720 C C . PHE B 1 160 ? -3.113 -27.719 -11.977 1 97.81 160 PHE B C 1
ATOM 2722 O O . PHE B 1 160 ? -2.65 -28.141 -13.039 1 97.81 160 PHE B O 1
ATOM 2729 N N . LEU B 1 161 ? -2.316 -27.391 -10.945 1 98 161 LEU B N 1
ATOM 2730 C CA . LEU B 1 161 ? -0.862 -27.484 -11.016 1 98 161 LEU B CA 1
ATOM 2731 C C . LEU B 1 161 ? -0.411 -28.906 -11.281 1 98 161 LEU B C 1
ATOM 2733 O O . LEU B 1 161 ? 0.59 -29.141 -11.969 1 98 161 LEU B O 1
ATOM 2737 N N . LYS B 1 162 ? -1.165 -29.859 -10.875 1 97.44 162 LYS B N 1
ATOM 2738 C CA . LYS B 1 162 ? -0.832 -31.281 -11.07 1 97.44 162 LYS B CA 1
ATOM 2739 C C . LYS B 1 162 ? -1.059 -31.688 -12.523 1 97.44 162 LYS B C 1
ATOM 2741 O O . LYS B 1 162 ? -0.558 -32.719 -12.961 1 97.44 162 LYS B O 1
ATOM 2746 N N . THR B 1 163 ? -1.76 -30.875 -13.203 1 96.88 163 THR B N 1
ATOM 2747 C CA . THR B 1 163 ? -2.094 -31.234 -14.578 1 96.88 163 THR B CA 1
ATOM 2748 C C . THR B 1 163 ? -1.091 -30.625 -15.555 1 96.88 163 THR B C 1
ATOM 2750 O O . THR B 1 163 ? -1.079 -30.984 -16.734 1 96.88 163 THR B O 1
ATOM 2753 N N . ILE B 1 164 ? -0.303 -29.766 -15.188 1 93.31 164 ILE B N 1
ATOM 2754 C CA . ILE B 1 164 ? 0.592 -29.047 -16.094 1 93.31 164 ILE B CA 1
ATOM 2755 C C . ILE B 1 164 ? 2.037 -29.219 -15.625 1 93.31 164 ILE B C 1
ATOM 2757 O O . ILE B 1 164 ? 2.297 -29.359 -14.43 1 93.31 164 ILE B O 1
#

Sequence (328 aa):
MNQVILFGKEYDFVNLFDQAIKTIKPFTLIDSKFQFKSFSSFEKKTIFLTLPFLQANYVDFFTKNLLKLSSEFMNFNFVVLVNENPLILNKWESLIEQKNVRAFSDFATNTFSKSIGIFIDKLGFYIKTCFIINENFKIIYQDIVFNLHDEINFKKLEVFLKTIMNQVILFGKEYDFVNLFDQAIKTIKPFTLIDSKFQFKSFSSFEKKTIFLTLPFLQANYVDFFTKNLLKLSSEFMNFNFVVLVNENPLILNKWESLIEQKNVRAFSDFATNTFSKSIGIFIDKLGFYIKTCFIINENFKIIYQDIVFNLHDEINFKKLEVFLKTI

Secondary structure (DSSP, 8-state):
-EEEEETTEEEEE--TTTTT--BPPPEEEE-TTS-EEEES--SS-EEEEE-S-SSSTTHHHHHHHHHHHHHH-TTSEEEEE-SS-HHHHHHHHTT---TTEEEEB-TTT-HHHHHTT-EETTTTEEPPEEEEE-TTSBEEEEEE-SBTTSPP-HHHHHHHHTT-/-EEEEETTEEEEE--TTTTT--SPPPEEEE-TTS-EEEES--SS-EEEEE-S-SSSTTHHHHHHHHHHHHHH-TTSEEEEE-SS-HHHHHHHHTT---TTEEEEB-TTT-HHHHHTT-EETTTTEEPPEEEEE-TTS-EEEEEE-SBTTSPP-HHHHHHHHTT-